Protein AF-A0A8T0SDR9-F1 (afdb_monomer_lite)

InterPro domains:
  IPR036259 MFS transporter superfamily [SSF103473] (76-242)

Organism: Panicum virgatum (NCBI:txid38727)

Foldseek 3Di:
DDDDDDDDDDDPPDPDPPQPPQLLVLLVVVVCCVVVVVVVVVVVVVVVVVVVVVVVVVVVVPPDDDDDDDDDDDDDDDDPPDDDDDDDDDPPVPPPPPPDPLVLLLVLLVLLLVLLVVLVCVVVCSNCCVVPVVDPPPQLPDDRPLRDDPVLSVLLSVLSVLLNVLSVLLNVLSVCLVVPDPVPVVSSLVSSVSSLVSLVSSLVSLVVSLVSVCVRPVDDSCVVVNVVSVVVSVVSVVVSVVSVVSSVVRD

pLDDT: mean 73.15, std 18.68, range [26.94, 95.75]

Secondary structure (DSSP, 8-state):
-------------S-SSSSSHHHHHHHHHHHSTHHHHHHHHHHHHHHHHHHHHHHHHHHHH----------PPPPPP-------------------------HHHHHHHHHHHHHHHHHHHHHHHHHHHHHHH-PPPPTTT--TT----HHHHHHHHHHHHHHHHHHHHHHHHHHHHHHS-GGGHHHHHHHHHHHHHHHHHHHHHHHHHHHHHHHH--SGGGHHHHHHHHHHHHHHHHHHHHHHHHHHTT-

Radius of gyration: 31.07 Å; chains: 1; bounding box: 57×62×121 Å

Sequence (251 aa):
MLVTISLPSRPRAARHEAEEQPFLCALQLLSAIPHAAEEKEHYNTKRQELASEEQRTTVEKGRPRSRPVAVRIPWPTRWTRDKKLAASPAVAVEKKKNARPFPAVLIVSLWALLNAAIILVCFASATVLVDHYHVNPPWWLVCEGTELTAARAAALSAIFHGALWCSAAAAAAAAPALLLPDSRRRSRWALACAALAATAATHLMWATATTLFLTAAADSCLWWMWIVGIVTLFFAAAGDVVYFLALSSAD

Structure (mmCIF, N/CA/C/O backbone):
data_AF-A0A8T0SDR9-F1
#
_entry.id   AF-A0A8T0SDR9-F1
#
loop_
_atom_site.group_PDB
_atom_site.id
_atom_site.type_symbol
_atom_site.label_atom_id
_atom_site.label_alt_id
_atom_site.label_comp_id
_atom_site.label_asym_id
_atom_site.label_entity_id
_atom_site.label_seq_id
_atom_site.pdbx_PDB_ins_code
_atom_site.Cartn_x
_atom_site.Cartn_y
_atom_site.Cartn_z
_atom_site.occupancy
_atom_site.B_iso_or_equiv
_atom_site.auth_seq_id
_atom_site.auth_comp_id
_atom_site.auth_asym_id
_atom_site.auth_atom_id
_atom_site.pdbx_PDB_model_num
ATOM 1 N N . MET A 1 1 ? 20.330 -15.369 -67.543 1.00 37.94 1 MET A N 1
ATOM 2 C CA . MET A 1 1 ? 20.975 -14.190 -66.926 1.00 37.94 1 MET A CA 1
ATOM 3 C C . MET A 1 1 ? 20.492 -14.096 -65.488 1.00 37.94 1 MET A C 1
ATOM 5 O O . MET A 1 1 ? 19.365 -13.680 -65.269 1.00 37.94 1 MET A O 1
ATOM 9 N N . LEU A 1 2 ? 21.289 -14.586 -64.535 1.00 26.94 2 LEU A N 1
ATOM 10 C CA . LEU A 1 2 ? 21.023 -14.459 -63.101 1.00 26.94 2 LEU A CA 1
ATOM 11 C C . LEU A 1 2 ? 21.809 -13.255 -62.578 1.00 26.94 2 LEU A C 1
ATOM 13 O O . LEU A 1 2 ? 23.025 -13.200 -62.747 1.00 26.94 2 LEU A O 1
ATOM 17 N N . VAL A 1 3 ? 21.112 -12.300 -61.966 1.00 27.64 3 VAL A N 1
ATOM 18 C CA . VAL A 1 3 ? 21.717 -11.162 -61.270 1.00 27.64 3 VAL A CA 1
ATOM 19 C C . VAL A 1 3 ? 21.913 -11.570 -59.812 1.00 27.64 3 VAL A C 1
ATOM 21 O O . VAL A 1 3 ? 20.963 -11.615 -59.036 1.00 27.64 3 VAL A O 1
ATOM 24 N N . THR A 1 4 ? 23.144 -11.908 -59.443 1.00 31.45 4 THR A N 1
ATOM 25 C CA . THR A 1 4 ? 23.564 -12.072 -58.046 1.00 31.45 4 THR A CA 1
ATOM 26 C C . THR A 1 4 ? 23.874 -10.701 -57.452 1.00 31.45 4 THR A C 1
ATOM 28 O O . THR A 1 4 ? 24.857 -10.068 -57.834 1.00 31.45 4 THR A O 1
ATOM 31 N N . ILE A 1 5 ? 23.039 -10.240 -56.519 1.00 34.50 5 ILE A N 1
ATOM 32 C CA . ILE A 1 5 ? 23.295 -9.037 -55.719 1.00 34.50 5 ILE A CA 1
ATOM 33 C C . ILE A 1 5 ? 24.098 -9.463 -54.489 1.00 34.50 5 ILE A C 1
ATOM 35 O O . ILE A 1 5 ? 23.586 -10.146 -53.605 1.00 34.50 5 ILE A O 1
ATOM 39 N N . SER A 1 6 ? 25.369 -9.071 -54.458 1.00 36.59 6 SER A N 1
ATOM 40 C CA . SER A 1 6 ? 26.252 -9.246 -53.306 1.00 36.59 6 SER A CA 1
ATOM 41 C C . SER A 1 6 ? 26.020 -8.087 -52.331 1.00 36.59 6 SER A C 1
ATOM 43 O O . SER A 1 6 ? 26.299 -6.935 -52.664 1.00 36.59 6 SER A O 1
ATOM 45 N N . LEU A 1 7 ? 25.458 -8.367 -51.153 1.00 38.78 7 LEU A N 1
ATOM 46 C CA . LEU A 1 7 ? 25.302 -7.385 -50.075 1.00 38.78 7 LEU A CA 1
ATOM 47 C C . LEU A 1 7 ? 26.544 -7.404 -49.168 1.00 38.78 7 LEU A C 1
ATOM 49 O O . LEU A 1 7 ? 27.026 -8.485 -48.826 1.00 38.78 7 LEU A O 1
ATOM 53 N N . PRO A 1 8 ? 27.058 -6.235 -48.743 1.00 40.47 8 PRO A N 1
ATOM 54 C CA . PRO A 1 8 ? 28.232 -6.168 -47.890 1.00 40.47 8 PRO A CA 1
ATOM 55 C C . PRO A 1 8 ? 27.902 -6.664 -46.478 1.00 40.47 8 PRO A C 1
ATOM 57 O O . PRO A 1 8 ? 26.965 -6.200 -45.824 1.00 40.47 8 PRO A O 1
ATOM 60 N N . SER A 1 9 ? 28.719 -7.595 -45.997 1.00 47.56 9 SER A N 1
ATOM 61 C CA . SER A 1 9 ? 28.751 -8.070 -44.618 1.00 47.56 9 SER A CA 1
ATOM 62 C C . SER A 1 9 ? 29.081 -6.918 -43.662 1.00 47.56 9 SER A C 1
ATOM 64 O O . SER A 1 9 ? 30.226 -6.472 -43.581 1.00 47.56 9 SER A O 1
ATOM 66 N N . ARG A 1 10 ? 28.071 -6.430 -42.932 1.00 40.16 10 ARG A N 1
ATOM 67 C CA . ARG A 1 10 ? 28.254 -5.509 -41.800 1.00 40.16 10 ARG A CA 1
ATOM 68 C C . ARG A 1 10 ? 28.935 -6.243 -40.633 1.00 40.16 10 ARG A C 1
ATOM 70 O O . ARG A 1 10 ? 28.489 -7.340 -4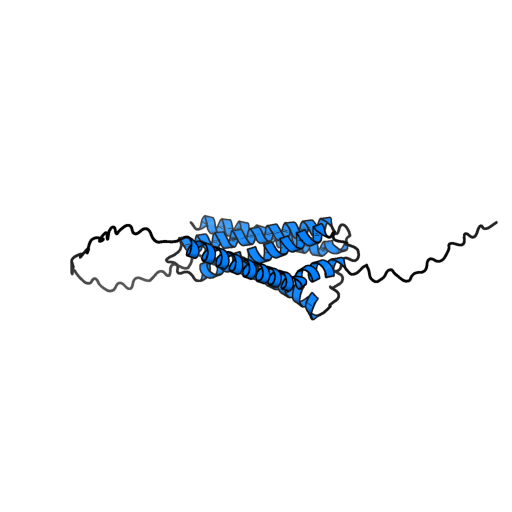0.291 1.00 40.16 10 ARG A O 1
ATOM 77 N N . PRO A 1 11 ? 29.954 -5.652 -39.984 1.00 43.62 11 PRO A N 1
ATOM 78 C CA . PRO A 1 11 ? 30.608 -6.262 -38.834 1.00 43.62 11 PRO A CA 1
ATOM 79 C C . PRO A 1 11 ? 29.643 -6.305 -37.642 1.00 43.62 11 PRO A C 1
ATOM 81 O O . PRO A 1 11 ? 29.161 -5.283 -37.154 1.00 43.62 11 PRO A O 1
ATOM 84 N N . ARG A 1 12 ? 29.339 -7.527 -37.203 1.00 51.38 12 ARG A N 1
ATOM 85 C CA . ARG A 1 12 ? 28.469 -7.871 -36.074 1.00 51.38 12 ARG A CA 1
ATOM 86 C C . ARG A 1 12 ? 29.332 -7.980 -34.810 1.00 51.38 12 ARG A C 1
ATOM 88 O O . ARG A 1 12 ? 29.598 -9.079 -34.347 1.00 51.38 12 ARG A O 1
ATOM 95 N N . ALA A 1 13 ? 29.836 -6.854 -34.308 1.00 49.94 13 ALA A N 1
ATOM 96 C CA . ALA A 1 13 ? 30.643 -6.818 -33.084 1.00 49.94 13 ALA A CA 1
ATOM 97 C C . ALA A 1 13 ? 30.616 -5.423 -32.432 1.0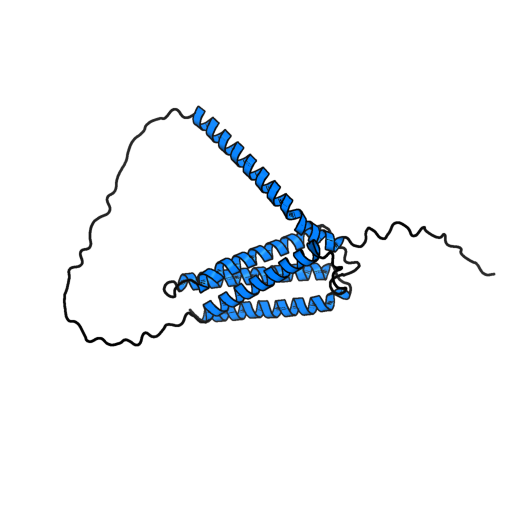0 49.94 13 ALA A C 1
ATOM 99 O O . ALA A 1 13 ? 31.606 -4.711 -32.497 1.00 49.94 13 ALA A O 1
ATOM 100 N N . ALA A 1 14 ? 29.459 -5.005 -31.899 1.00 47.22 14 ALA A N 1
ATOM 101 C CA . ALA A 1 14 ? 29.320 -3.910 -30.911 1.00 47.22 14 ALA A CA 1
ATOM 102 C C . ALA A 1 14 ? 27.838 -3.672 -30.536 1.00 47.22 14 ALA A C 1
ATOM 104 O O . ALA A 1 14 ? 27.372 -2.536 -30.494 1.00 47.22 14 ALA A O 1
ATOM 105 N N . ARG A 1 15 ? 27.035 -4.733 -30.368 1.00 43.19 15 ARG A N 1
ATOM 106 C CA . ARG A 1 15 ? 25.581 -4.588 -30.159 1.00 43.19 15 ARG A CA 1
ATOM 107 C C . ARG A 1 15 ? 24.996 -5.528 -29.105 1.00 43.19 15 ARG A C 1
ATOM 109 O O . ARG A 1 15 ? 23.829 -5.858 -29.196 1.00 43.19 15 ARG A O 1
ATOM 116 N N . HIS A 1 16 ? 25.814 -5.963 -28.147 1.00 43.19 16 HIS A N 1
ATOM 117 C CA . HIS A 1 16 ? 25.376 -6.842 -27.056 1.00 43.19 16 HIS A CA 1
ATOM 118 C C . HIS A 1 16 ? 25.532 -6.235 -25.653 1.00 43.19 16 HIS A C 1
ATOM 120 O O . HIS A 1 16 ? 25.197 -6.898 -24.686 1.00 43.19 16 HIS A O 1
ATOM 126 N N . GLU A 1 17 ? 25.970 -4.977 -25.517 1.00 46.97 17 GLU A N 1
ATOM 127 C CA . GLU A 1 17 ? 26.125 -4.338 -24.192 1.00 46.97 17 GLU A CA 1
ATOM 128 C C . GLU A 1 17 ? 25.093 -3.235 -23.895 1.00 46.97 17 GLU A C 1
ATOM 130 O O . GLU A 1 17 ? 25.118 -2.642 -22.823 1.00 46.97 17 GLU A O 1
ATOM 135 N N . ALA A 1 18 ? 24.162 -2.960 -24.815 1.00 45.59 18 ALA A N 1
ATOM 136 C CA . ALA A 1 18 ? 23.158 -1.901 -24.642 1.00 45.59 18 ALA A CA 1
ATOM 137 C C . ALA A 1 18 ? 21.734 -2.420 -24.358 1.00 45.59 18 ALA A C 1
ATOM 139 O O . ALA A 1 18 ? 20.833 -1.615 -24.159 1.00 45.59 18 ALA A O 1
ATOM 140 N N . GLU A 1 19 ? 21.515 -3.738 -24.341 1.00 43.59 19 GLU A N 1
ATOM 141 C CA . GLU A 1 19 ? 20.162 -4.321 -24.409 1.00 43.59 19 GLU A CA 1
ATOM 142 C C . GLU A 1 19 ? 19.629 -4.845 -23.058 1.00 43.59 19 GLU A C 1
ATOM 144 O O . GLU A 1 19 ? 18.442 -5.128 -22.935 1.00 43.59 19 GLU A O 1
ATOM 149 N N . GLU A 1 20 ? 20.457 -4.889 -22.004 1.00 43.88 20 GLU A N 1
ATOM 150 C CA . GLU A 1 20 ? 20.047 -5.375 -20.669 1.00 43.88 20 GLU A CA 1
ATOM 151 C C . GLU A 1 20 ? 19.680 -4.266 -19.656 1.00 43.88 20 GLU A C 1
ATOM 153 O O . GLU A 1 20 ? 19.392 -4.541 -18.489 1.00 43.88 20 GLU A O 1
ATOM 158 N N . GLN A 1 21 ? 19.670 -2.987 -20.049 1.00 47.91 21 GLN A N 1
ATOM 159 C CA . GLN A 1 21 ? 19.651 -1.891 -19.068 1.00 47.91 21 GLN A CA 1
ATOM 160 C C . GLN A 1 21 ? 18.306 -1.375 -18.515 1.00 47.91 21 GLN A C 1
ATOM 162 O O . GLN A 1 21 ? 18.357 -0.769 -17.447 1.00 47.91 21 GLN A O 1
ATOM 167 N N . PRO A 1 22 ? 17.100 -1.557 -19.086 1.00 46.62 22 PRO A N 1
ATOM 168 C CA . PRO A 1 22 ? 15.948 -0.789 -18.593 1.00 46.62 22 PRO A CA 1
ATOM 169 C C . PRO A 1 22 ? 15.441 -1.250 -17.212 1.00 46.62 22 PRO A C 1
ATOM 171 O O . PRO A 1 22 ? 15.073 -0.417 -16.381 1.00 46.62 22 PRO A O 1
ATOM 174 N N . PHE A 1 23 ? 15.479 -2.556 -16.922 1.00 44.78 23 PHE A N 1
ATOM 175 C CA . PHE A 1 23 ? 15.068 -3.099 -15.617 1.00 44.78 23 PHE A CA 1
ATOM 176 C C . PHE A 1 23 ? 16.143 -2.913 -14.543 1.00 44.78 23 PHE A C 1
ATOM 178 O O . PHE A 1 23 ? 15.835 -2.498 -13.423 1.00 44.78 23 PHE A O 1
ATOM 185 N N . LEU A 1 24 ? 17.412 -3.133 -14.903 1.00 47.03 24 LEU A N 1
ATOM 186 C CA . LEU A 1 24 ? 18.542 -2.845 -14.025 1.00 47.03 24 LEU A CA 1
ATOM 187 C C . LEU A 1 24 ? 18.653 -1.350 -13.719 1.00 47.03 24 LEU A C 1
ATOM 189 O O . LEU A 1 24 ? 19.033 -1.022 -12.611 1.00 47.03 24 LEU A O 1
ATOM 193 N N . CYS A 1 25 ? 18.239 -0.439 -14.606 1.00 45.50 25 CYS A N 1
ATOM 194 C CA . CYS A 1 25 ? 18.260 1.003 -14.342 1.00 45.50 25 CYS A CA 1
ATOM 195 C C . CYS A 1 25 ? 17.178 1.439 -13.335 1.00 45.50 25 CYS A C 1
ATOM 197 O O . CYS A 1 25 ? 17.459 2.242 -12.449 1.00 45.50 25 CYS A O 1
ATOM 199 N N . ALA A 1 26 ? 15.962 0.877 -13.396 1.00 48.00 26 ALA A N 1
ATOM 200 C CA . ALA A 1 26 ? 14.911 1.156 -12.408 1.00 48.00 26 ALA A CA 1
ATOM 201 C C . ALA A 1 26 ? 15.263 0.622 -11.006 1.00 48.00 26 ALA A C 1
ATOM 203 O O . ALA A 1 26 ? 14.941 1.253 -9.999 1.00 48.00 26 ALA A O 1
ATOM 204 N N . LEU A 1 27 ? 15.961 -0.514 -10.945 1.00 50.03 27 LEU A N 1
ATOM 205 C CA . LEU A 1 27 ? 16.426 -1.132 -9.705 1.00 50.03 27 LEU A CA 1
ATOM 206 C C . LEU A 1 27 ? 17.760 -0.542 -9.202 1.00 50.03 27 LEU A C 1
ATOM 208 O O . LEU A 1 27 ? 17.918 -0.361 -8.001 1.00 50.03 27 LEU A O 1
ATOM 212 N N . GLN A 1 28 ? 18.666 -0.110 -10.086 1.00 53.09 28 GLN A N 1
ATOM 213 C CA . GLN A 1 28 ? 19.850 0.693 -9.740 1.00 53.09 28 GLN A CA 1
ATOM 214 C C . GLN A 1 28 ? 19.470 2.096 -9.258 1.00 53.09 28 GLN A C 1
ATOM 216 O O . GLN A 1 28 ? 20.118 2.631 -8.367 1.00 53.09 28 GLN A O 1
ATOM 221 N N . LEU A 1 29 ? 18.389 2.690 -9.774 1.00 52.44 29 LEU A N 1
ATOM 222 C CA . LEU A 1 29 ? 17.805 3.913 -9.210 1.00 52.44 29 LEU A CA 1
ATOM 223 C C . LEU A 1 29 ? 17.278 3.698 -7.783 1.00 52.44 29 LEU A C 1
ATOM 225 O O . LEU A 1 29 ? 17.261 4.647 -7.003 1.00 52.44 29 LEU A O 1
ATOM 229 N N . LEU A 1 30 ? 16.868 2.472 -7.435 1.00 45.03 30 LEU A N 1
ATOM 230 C CA . LEU A 1 30 ? 16.464 2.090 -6.079 1.00 45.03 30 LEU A CA 1
ATOM 231 C C . LEU A 1 30 ? 17.669 1.778 -5.169 1.00 45.03 30 LEU A C 1
ATOM 233 O O . LEU A 1 30 ? 17.602 2.057 -3.975 1.00 45.03 30 LEU A O 1
ATOM 237 N N . SER A 1 31 ? 18.788 1.279 -5.703 1.00 49.31 31 SER A N 1
ATOM 238 C CA . SER A 1 31 ? 20.020 1.043 -4.929 1.00 49.31 31 SER A CA 1
ATOM 239 C C . SER A 1 31 ? 20.977 2.246 -4.872 1.00 49.31 31 SER A C 1
ATOM 241 O O . SER A 1 31 ? 21.823 2.303 -3.985 1.00 49.31 31 SER A O 1
ATOM 243 N N . ALA A 1 32 ? 20.802 3.269 -5.718 1.00 47.16 32 ALA A N 1
ATOM 244 C CA . ALA A 1 32 ? 21.500 4.564 -5.644 1.00 47.16 32 ALA A CA 1
ATOM 245 C C . ALA A 1 32 ? 20.950 5.504 -4.544 1.00 47.16 32 ALA A C 1
ATOM 247 O O . ALA A 1 32 ? 21.468 6.597 -4.315 1.00 47.16 32 ALA A O 1
ATOM 248 N N . ILE A 1 33 ? 19.919 5.070 -3.817 1.00 47.41 33 ILE A N 1
ATOM 249 C CA . ILE A 1 33 ? 19.247 5.809 -2.738 1.00 47.41 33 ILE A CA 1
ATOM 250 C C . ILE A 1 33 ? 20.114 6.121 -1.496 1.00 47.41 33 ILE A C 1
ATOM 252 O O . ILE A 1 33 ? 19.835 7.151 -0.871 1.00 47.41 33 ILE A O 1
ATOM 256 N N . PRO A 1 34 ? 21.178 5.375 -1.117 1.00 48.47 34 PRO A N 1
ATOM 257 C CA . PRO A 1 34 ? 22.030 5.790 -0.002 1.00 48.47 34 PRO A CA 1
ATOM 258 C C . PRO A 1 34 ? 22.673 7.166 -0.244 1.00 48.47 34 PRO A C 1
ATOM 260 O O . PRO A 1 34 ? 22.854 7.924 0.705 1.00 48.47 34 PRO A O 1
ATOM 263 N N . HIS A 1 35 ? 22.903 7.557 -1.504 1.00 45.50 35 HIS A N 1
ATOM 264 C CA . HIS A 1 35 ? 23.4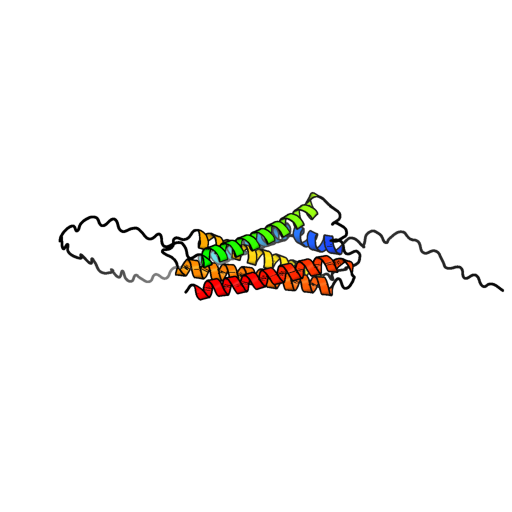35 8.884 -1.830 1.00 45.50 35 HIS A CA 1
ATOM 265 C C . HIS A 1 35 ? 22.430 10.027 -1.612 1.00 45.50 35 HIS A C 1
ATOM 267 O O . HIS A 1 35 ? 22.828 11.135 -1.264 1.00 45.50 35 HIS A O 1
ATOM 273 N N . ALA A 1 36 ? 21.120 9.776 -1.717 1.00 47.12 36 ALA A N 1
ATOM 274 C CA . ALA A 1 36 ? 20.104 10.783 -1.386 1.00 47.12 36 ALA A CA 1
ATOM 275 C C . ALA A 1 36 ? 19.960 10.994 0.137 1.00 47.12 36 ALA A C 1
ATOM 277 O O . ALA A 1 36 ? 19.478 12.039 0.587 1.00 47.12 36 ALA A O 1
ATOM 278 N N . ALA A 1 37 ? 20.373 10.012 0.949 1.00 55.06 37 ALA A N 1
ATOM 279 C CA . ALA A 1 37 ? 20.475 10.165 2.398 1.00 55.06 37 ALA A CA 1
ATOM 280 C C . ALA A 1 37 ? 21.690 11.028 2.788 1.00 55.06 37 ALA A C 1
ATOM 282 O O . ALA A 1 37 ? 21.545 11.911 3.633 1.00 55.06 37 ALA A O 1
ATOM 283 N N . GLU A 1 38 ? 22.829 10.861 2.108 1.00 63.16 38 GLU A N 1
ATOM 284 C CA . GLU A 1 38 ? 24.003 11.736 2.266 1.00 63.16 38 GLU A CA 1
ATOM 285 C C . GLU A 1 38 ? 23.712 13.181 1.829 1.00 63.16 38 GLU A C 1
ATOM 287 O O . GLU A 1 38 ? 24.118 14.132 2.498 1.00 63.16 38 GLU A O 1
ATOM 292 N N . GLU A 1 39 ? 22.930 13.380 0.764 1.00 69.00 39 GLU A N 1
ATOM 293 C CA . GLU A 1 39 ? 22.536 14.721 0.313 1.00 69.00 39 GLU A CA 1
ATOM 294 C C . GLU A 1 39 ? 21.612 15.425 1.329 1.00 69.00 39 GLU A C 1
ATOM 296 O O . GLU A 1 39 ? 21.731 16.631 1.573 1.00 69.00 39 GLU A O 1
ATOM 301 N N . LYS A 1 40 ? 20.742 14.666 2.015 1.00 70.88 40 LYS A N 1
ATOM 302 C CA . LYS A 1 40 ? 19.944 15.176 3.145 1.00 70.88 40 LYS A CA 1
ATOM 303 C C . LYS A 1 40 ? 20.800 15.518 4.360 1.00 70.88 40 LYS A C 1
ATOM 305 O O . LYS A 1 40 ? 20.486 16.488 5.052 1.00 70.88 40 LYS A O 1
ATOM 310 N N . GLU A 1 41 ? 21.849 14.750 4.635 1.00 82.06 41 GLU A N 1
ATOM 311 C CA . GLU A 1 41 ? 22.780 15.038 5.726 1.00 82.06 41 GLU A CA 1
ATOM 312 C C . GLU A 1 41 ? 23.575 16.316 5.437 1.00 82.06 41 GLU A C 1
ATOM 314 O O . GLU A 1 41 ? 23.602 17.222 6.270 1.00 82.06 41 GLU A O 1
ATOM 319 N N . HIS A 1 42 ? 24.081 16.476 4.211 1.00 84.00 42 HIS A N 1
ATOM 320 C CA . HIS A 1 42 ? 24.745 17.703 3.770 1.00 84.00 42 HIS A CA 1
ATOM 321 C C . HIS A 1 42 ? 23.822 18.933 3.859 1.00 84.00 42 HIS A C 1
ATOM 323 O O . HIS A 1 42 ? 24.223 19.988 4.360 1.00 84.00 42 HIS A O 1
ATOM 329 N N . TYR A 1 43 ? 22.556 18.800 3.447 1.00 78.44 43 TYR A N 1
ATOM 330 C CA . TYR A 1 43 ? 21.566 19.875 3.553 1.00 78.44 43 TYR A CA 1
ATOM 331 C C . TYR A 1 43 ? 21.236 20.242 5.010 1.00 78.44 43 TYR A C 1
ATOM 333 O O . TYR A 1 43 ? 21.140 21.425 5.349 1.00 78.44 43 TYR A O 1
ATOM 341 N N . ASN A 1 44 ? 21.085 19.250 5.893 1.00 84.75 44 ASN A N 1
ATOM 342 C CA . ASN A 1 44 ? 20.808 19.484 7.312 1.00 84.75 44 ASN A CA 1
ATOM 343 C C . ASN A 1 44 ? 21.978 20.169 8.026 1.00 84.75 44 ASN A C 1
ATOM 345 O O . ASN A 1 44 ? 21.738 21.092 8.808 1.00 84.75 44 ASN A O 1
ATOM 349 N N . THR A 1 45 ? 23.220 19.792 7.717 1.00 93.56 45 THR A N 1
ATOM 350 C CA . THR A 1 45 ? 24.420 20.455 8.249 1.00 93.56 45 THR A CA 1
ATOM 351 C C . THR A 1 45 ? 24.469 21.919 7.821 1.00 93.56 45 THR A C 1
ATOM 353 O O . THR A 1 45 ? 24.582 22.808 8.664 1.00 93.56 45 THR A O 1
ATOM 356 N N . LYS A 1 46 ? 24.238 22.202 6.533 1.00 92.75 46 LYS A N 1
ATOM 357 C CA . LYS A 1 46 ? 24.211 23.577 6.011 1.00 92.75 46 LYS A CA 1
ATOM 358 C C . LYS A 1 46 ? 23.107 24.428 6.649 1.00 92.75 46 LYS A C 1
ATOM 360 O O . LYS A 1 46 ? 23.282 25.618 6.900 1.00 92.75 46 LYS A O 1
ATOM 365 N N . ARG A 1 47 ? 21.960 23.817 6.962 1.00 90.69 47 ARG A N 1
ATOM 366 C CA . ARG A 1 47 ? 20.861 24.482 7.675 1.00 90.69 47 ARG A CA 1
ATOM 367 C C . ARG A 1 47 ? 21.218 24.806 9.129 1.00 90.69 47 ARG A C 1
ATOM 369 O O . ARG A 1 47 ? 20.810 25.856 9.622 1.00 90.69 47 ARG A O 1
ATOM 376 N N . GLN A 1 48 ? 21.955 23.931 9.814 1.00 92.50 48 GLN A N 1
ATOM 377 C CA . GLN A 1 48 ? 22.438 24.192 11.173 1.00 92.50 48 GLN A CA 1
ATOM 378 C C . GLN A 1 48 ? 23.474 25.321 11.204 1.00 92.50 48 GLN A C 1
ATOM 380 O O . GLN A 1 48 ? 23.401 26.174 12.088 1.00 92.50 48 GLN A O 1
ATOM 385 N N . GLU A 1 49 ? 24.376 25.382 10.220 1.00 93.94 49 GLU A N 1
ATOM 386 C CA . GLU A 1 49 ? 25.346 26.477 10.090 1.00 93.94 49 GLU A CA 1
ATOM 387 C C . GLU A 1 49 ? 24.645 27.830 9.924 1.00 93.94 49 GLU A C 1
ATOM 389 O O . GLU A 1 49 ? 24.900 28.745 10.709 1.00 93.94 49 GLU A O 1
ATOM 394 N N . LEU A 1 50 ? 23.676 27.927 9.006 1.00 92.69 50 LEU A N 1
ATOM 395 C CA . LEU A 1 50 ? 22.897 29.153 8.791 1.00 92.69 50 LEU A CA 1
ATOM 396 C C . LEU A 1 50 ? 22.122 29.591 10.044 1.00 92.69 50 LEU A C 1
ATOM 398 O O . LEU A 1 50 ? 22.105 30.774 10.377 1.00 92.69 50 LEU A O 1
ATOM 402 N N . ALA A 1 51 ? 21.525 28.648 10.782 1.00 88.69 51 ALA A N 1
ATOM 403 C CA . ALA A 1 51 ? 20.830 28.956 12.033 1.00 88.69 51 ALA A CA 1
ATOM 404 C C . ALA A 1 51 ? 21.792 29.440 13.135 1.00 88.69 51 ALA A C 1
ATOM 406 O O . ALA A 1 51 ? 21.447 30.319 13.928 1.00 88.69 51 ALA A O 1
ATOM 407 N N . SER A 1 52 ? 23.009 28.890 13.181 1.00 88.81 52 SER A N 1
ATOM 408 C CA . SER A 1 52 ? 24.048 29.325 14.120 1.00 88.81 52 SER A CA 1
ATOM 409 C C . SER A 1 52 ? 24.571 30.730 13.794 1.00 88.81 52 SER A C 1
ATOM 411 O O . SER A 1 52 ? 24.857 31.519 14.697 1.00 88.81 52 SER A O 1
ATOM 413 N N . GLU A 1 53 ? 24.636 31.077 12.509 1.00 88.69 53 GLU A N 1
ATOM 414 C CA . GLU A 1 53 ? 25.052 32.394 12.032 1.00 88.69 53 GLU A CA 1
ATOM 415 C C . GLU A 1 53 ? 23.968 33.451 12.293 1.00 88.69 53 GLU A C 1
ATOM 417 O O . GLU A 1 53 ? 24.257 34.535 12.805 1.00 88.69 53 GLU A O 1
ATOM 422 N N . GLU A 1 54 ? 22.695 33.103 12.095 1.00 84.12 54 GLU A N 1
ATOM 423 C CA . GLU A 1 54 ? 21.558 33.949 12.469 1.00 84.12 54 GLU A CA 1
ATOM 424 C C . GLU A 1 54 ? 21.515 34.213 13.989 1.00 84.12 54 GLU A C 1
ATOM 426 O O . GLU A 1 54 ? 21.307 35.350 14.427 1.00 84.12 54 GLU A O 1
ATOM 431 N N . GLN A 1 55 ? 21.817 33.209 14.820 1.00 77.81 55 GLN A N 1
ATOM 432 C CA . GLN A 1 55 ? 21.964 33.396 16.269 1.00 77.81 55 GLN A CA 1
ATOM 433 C C . GLN A 1 55 ? 23.140 34.311 16.641 1.00 77.81 55 GLN A C 1
ATOM 435 O O . GLN A 1 55 ? 23.012 35.138 17.544 1.00 77.81 55 GLN A O 1
ATOM 440 N N . ARG A 1 56 ? 24.274 34.234 15.935 1.00 77.00 56 ARG A N 1
ATOM 441 C CA . ARG A 1 56 ? 25.403 35.154 16.167 1.00 77.00 56 ARG A CA 1
ATOM 442 C C . ARG A 1 56 ? 25.043 36.600 15.831 1.00 77.00 56 ARG A C 1
ATOM 444 O O . ARG A 1 56 ? 25.313 37.490 16.634 1.00 77.00 56 ARG A O 1
ATOM 451 N N . THR A 1 57 ? 24.366 36.835 14.707 1.00 72.19 57 THR A N 1
ATOM 452 C CA . THR A 1 57 ? 23.957 38.196 14.306 1.00 72.19 57 THR A CA 1
ATOM 453 C C . THR A 1 57 ? 22.880 38.802 15.216 1.00 72.19 57 THR A C 1
ATOM 455 O O . THR A 1 57 ? 22.828 40.022 15.394 1.00 72.19 57 THR A O 1
ATOM 458 N N . THR A 1 58 ? 22.031 37.976 15.836 1.00 64.00 58 THR A N 1
ATOM 459 C CA . THR A 1 58 ? 20.997 38.435 16.780 1.00 64.00 58 THR A CA 1
ATOM 460 C C . THR A 1 58 ? 21.552 38.723 18.175 1.00 64.00 58 THR A C 1
ATOM 462 O O . THR A 1 58 ? 21.093 39.671 18.819 1.00 64.00 58 THR A O 1
ATOM 465 N N . VAL A 1 59 ? 22.585 37.999 18.620 1.00 61.84 59 VAL A N 1
ATOM 466 C CA . VAL A 1 59 ? 23.305 38.290 19.874 1.00 61.84 59 VAL A CA 1
ATOM 467 C C . VAL A 1 59 ? 24.054 39.626 19.796 1.00 61.84 59 VAL A C 1
ATOM 469 O O . VAL A 1 59 ? 24.081 40.365 20.778 1.00 61.84 59 VAL A O 1
ATOM 472 N N . GLU A 1 60 ? 24.575 40.003 18.627 1.00 59.88 60 GLU A N 1
ATOM 473 C CA . GLU A 1 60 ? 25.285 41.278 18.447 1.00 59.88 60 GLU A CA 1
ATOM 474 C C . GLU A 1 60 ? 24.351 42.509 18.475 1.00 59.88 60 GLU A C 1
ATOM 476 O O . GLU A 1 60 ? 24.768 43.608 18.842 1.00 59.88 60 GLU A O 1
ATOM 481 N N . LYS A 1 61 ? 23.054 42.344 18.169 1.00 57.50 61 LYS A N 1
ATOM 482 C CA . LYS A 1 61 ? 22.070 43.450 18.129 1.00 57.50 61 LYS A CA 1
ATOM 483 C C . LYS A 1 61 ? 21.202 43.605 19.386 1.00 57.50 61 LYS A C 1
ATOM 485 O O . LYS A 1 61 ? 20.430 44.560 19.481 1.00 57.50 61 LYS A O 1
ATOM 490 N N . GLY A 1 62 ? 21.305 42.711 20.367 1.00 48.91 62 GLY A N 1
ATOM 491 C CA . GLY A 1 62 ? 20.343 42.612 21.469 1.00 48.91 62 GLY A CA 1
ATOM 492 C C . GLY A 1 62 ? 20.774 43.246 22.794 1.00 48.91 62 GLY A C 1
ATOM 493 O O . GLY A 1 62 ? 20.959 42.529 23.773 1.00 48.91 62 GLY A O 1
ATOM 494 N N . ARG A 1 63 ? 20.867 44.581 22.893 1.00 56.50 63 ARG A N 1
ATOM 495 C CA . ARG A 1 63 ? 20.912 45.255 24.211 1.00 56.50 63 ARG A CA 1
ATOM 496 C C . ARG A 1 63 ? 19.503 45.212 24.840 1.00 56.50 63 ARG A C 1
ATOM 498 O O . ARG A 1 63 ? 18.567 45.728 24.227 1.00 56.50 63 ARG A O 1
ATOM 505 N N . PRO A 1 64 ? 19.307 44.623 26.035 1.00 49.16 64 PRO A N 1
ATOM 506 C CA . PRO A 1 64 ? 17.972 44.323 26.546 1.00 49.16 64 PRO A CA 1
ATOM 507 C C . PRO A 1 64 ? 17.254 45.581 27.045 1.00 49.16 64 PRO A C 1
ATOM 509 O O . PRO A 1 64 ? 17.716 46.272 27.953 1.00 49.16 64 PRO A O 1
ATOM 512 N N . ARG A 1 65 ? 16.076 45.852 26.472 1.00 49.53 65 ARG A N 1
ATOM 513 C CA . ARG A 1 65 ? 15.099 46.804 27.010 1.00 49.53 65 ARG A CA 1
ATOM 514 C C . ARG A 1 65 ? 14.197 46.037 27.977 1.00 49.53 65 ARG A C 1
ATOM 516 O O . ARG A 1 65 ? 13.311 45.295 27.568 1.00 49.53 65 ARG A O 1
ATOM 523 N N . SER A 1 66 ? 14.470 46.192 29.266 1.00 60.66 66 SER A N 1
ATOM 524 C CA . SER A 1 66 ? 13.676 45.653 30.365 1.00 60.66 66 SER A CA 1
ATOM 525 C C . SER A 1 66 ? 12.268 46.253 30.372 1.00 60.66 66 SER A C 1
ATOM 527 O O . SER A 1 66 ? 12.106 47.471 30.448 1.00 60.66 66 SER A O 1
ATOM 529 N N . ARG A 1 67 ? 11.236 45.402 30.337 1.00 44.22 67 ARG A N 1
ATOM 530 C CA . ARG A 1 67 ? 9.876 45.743 30.782 1.00 44.22 67 ARG A CA 1
ATOM 531 C C . ARG A 1 67 ? 9.160 44.537 31.406 1.00 44.22 67 ARG A C 1
ATOM 533 O O . ARG A 1 67 ? 9.552 43.403 31.143 1.00 44.22 67 ARG A O 1
ATOM 540 N N . PRO A 1 68 ? 8.189 44.793 32.303 1.00 50.25 68 PRO A N 1
ATOM 541 C CA . PRO A 1 68 ? 7.968 43.970 33.482 1.00 50.25 68 PRO A CA 1
ATOM 542 C C . PRO A 1 68 ? 6.782 43.001 33.376 1.00 50.25 68 PRO A C 1
ATOM 544 O O . PRO A 1 68 ? 5.808 43.247 32.675 1.00 50.25 68 PRO A O 1
ATOM 547 N N . VAL A 1 69 ? 6.919 41.922 34.151 1.00 54.06 69 VAL A N 1
ATOM 548 C CA . VAL A 1 69 ? 5.941 41.252 35.031 1.00 54.06 69 VAL A CA 1
ATOM 549 C C . VAL A 1 69 ? 4.450 41.565 34.825 1.00 54.06 69 VAL A C 1
ATOM 551 O O . VAL A 1 69 ? 3.988 42.657 35.140 1.00 54.06 69 VAL A O 1
ATOM 554 N N . ALA A 1 70 ? 3.686 40.522 34.487 1.00 48.06 70 ALA A N 1
ATOM 555 C CA . ALA A 1 70 ? 2.283 40.294 34.857 1.00 48.06 70 ALA A CA 1
ATOM 556 C C . ALA A 1 70 ? 1.915 38.845 34.473 1.00 48.06 70 ALA A C 1
ATOM 558 O O . ALA A 1 70 ? 2.423 38.346 33.479 1.00 48.06 70 ALA A O 1
ATOM 559 N N . VAL A 1 71 ? 1.061 38.062 35.127 1.00 53.00 71 VAL A N 1
ATOM 560 C CA . VAL A 1 71 ? 0.322 38.084 36.395 1.00 53.00 71 VAL A CA 1
ATOM 561 C C . VAL A 1 71 ? -0.036 36.599 36.613 1.00 53.00 71 VAL A C 1
ATOM 563 O O . VAL A 1 71 ? -0.485 35.928 35.684 1.00 53.00 71 VAL A O 1
ATOM 566 N N . ARG A 1 72 ? 0.189 36.055 37.816 1.00 50.72 72 ARG A N 1
ATOM 567 C CA . ARG A 1 72 ? -0.286 34.710 38.194 1.00 50.72 72 ARG A CA 1
ATOM 568 C C . ARG A 1 72 ? -1.804 34.746 38.355 1.00 50.72 72 ARG A C 1
ATOM 570 O O . ARG A 1 72 ? -2.291 35.437 39.243 1.00 50.72 72 ARG A O 1
ATOM 577 N N . ILE A 1 73 ? -2.523 33.956 37.562 1.00 59.62 73 ILE A N 1
ATOM 578 C CA . ILE A 1 73 ? -3.936 33.641 37.804 1.00 59.62 73 ILE A CA 1
ATOM 579 C C . ILE A 1 73 ? -3.994 32.321 38.598 1.00 59.62 73 ILE A C 1
ATOM 581 O O . ILE A 1 73 ? -3.532 31.298 38.086 1.00 59.62 73 ILE A O 1
ATOM 585 N N . PRO A 1 74 ? -4.516 32.311 39.839 1.00 61.53 74 PRO A N 1
ATOM 586 C CA . PRO A 1 74 ? -4.768 31.092 40.594 1.00 61.53 74 PRO A CA 1
ATOM 587 C C . PRO A 1 74 ? -6.111 30.489 40.172 1.00 61.53 74 PRO A C 1
ATOM 589 O O . PRO A 1 74 ? -7.146 31.151 40.227 1.00 61.53 74 PRO A O 1
ATOM 592 N N . TRP A 1 75 ? -6.100 29.220 39.769 1.00 59.16 75 TRP A N 1
ATOM 593 C CA . TRP A 1 75 ? -7.327 28.467 39.517 1.00 59.16 75 TRP A CA 1
ATOM 594 C C . TRP A 1 75 ? -7.963 28.003 40.836 1.00 59.16 75 TRP A C 1
ATOM 596 O O . TRP A 1 75 ? -7.240 27.618 41.760 1.00 59.16 75 TRP A O 1
ATOM 606 N N . PRO A 1 76 ? -9.303 28.037 40.942 1.00 56.97 76 PRO A N 1
ATOM 607 C CA . PRO A 1 76 ? -9.998 27.801 42.190 1.00 56.97 76 PRO A CA 1
ATOM 608 C C . PRO A 1 76 ? -10.037 26.326 42.599 1.00 56.97 76 PRO A C 1
ATOM 610 O O . PRO A 1 76 ? -10.165 25.386 41.817 1.00 56.97 76 PRO A O 1
ATOM 613 N N . THR A 1 77 ? -9.953 26.211 43.911 1.00 55.62 77 THR A N 1
ATOM 614 C CA . THR A 1 77 ? -10.094 25.095 44.832 1.00 55.62 77 THR A CA 1
ATOM 615 C C . THR A 1 77 ? -11.306 24.179 44.637 1.00 55.62 77 THR A C 1
ATOM 617 O O . THR A 1 77 ? -12.440 24.624 44.511 1.00 55.62 77 THR A O 1
ATOM 620 N N . ARG A 1 78 ? -11.026 22.882 44.834 1.00 49.72 78 ARG A N 1
ATOM 621 C CA . ARG A 1 78 ? -11.683 22.000 45.818 1.00 49.72 78 ARG A CA 1
ATOM 622 C C . ARG A 1 78 ? -13.210 21.865 45.705 1.00 49.72 78 ARG A C 1
ATOM 624 O O . ARG A 1 78 ? -13.962 22.496 46.435 1.00 49.72 78 ARG A O 1
ATOM 631 N N . TRP A 1 79 ? -13.639 20.885 44.914 1.00 51.56 79 TRP A N 1
ATOM 632 C CA . TRP A 1 79 ? -14.916 20.202 45.128 1.00 51.56 79 TRP A CA 1
ATOM 633 C C . TRP A 1 79 ? -14.720 19.060 46.132 1.00 51.56 79 TRP A C 1
ATOM 635 O O . TRP A 1 79 ? -14.342 17.949 45.766 1.00 51.56 79 TRP A O 1
ATOM 645 N N . THR A 1 80 ? -14.962 19.325 47.414 1.00 56.78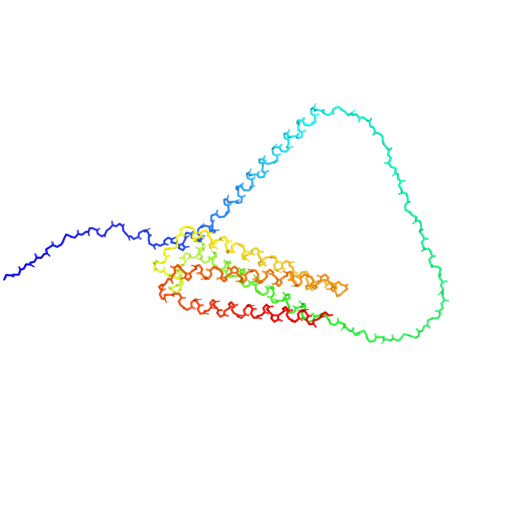 80 THR A N 1
ATOM 646 C CA . THR A 1 80 ? -15.248 18.270 48.394 1.00 56.78 80 THR A CA 1
ATOM 647 C C . THR A 1 80 ? -16.698 17.851 48.209 1.00 56.78 80 THR A C 1
ATOM 649 O O . THR A 1 80 ? -17.610 18.561 48.621 1.00 56.78 80 THR A O 1
ATOM 652 N N . ARG A 1 81 ? -16.923 16.714 47.544 1.00 57.03 81 ARG A N 1
ATOM 653 C CA . ARG A 1 81 ? -18.225 16.048 47.569 1.00 57.03 81 ARG A CA 1
ATOM 654 C C . ARG A 1 81 ? -18.266 15.191 48.827 1.00 57.03 81 ARG A C 1
ATOM 656 O O . ARG A 1 81 ? -17.546 14.198 48.934 1.00 57.03 81 ARG A O 1
ATOM 663 N N . ASP A 1 82 ? -19.066 15.647 49.780 1.00 50.66 82 ASP A N 1
ATOM 664 C CA . ASP A 1 82 ? -19.272 14.999 51.059 1.00 50.66 82 ASP A CA 1
ATOM 665 C C . ASP A 1 82 ? -19.796 13.574 50.916 1.00 50.66 82 ASP A C 1
ATOM 667 O O . ASP A 1 82 ? -20.599 13.222 50.047 1.00 50.66 82 ASP A O 1
ATOM 671 N N . LYS A 1 83 ? -19.282 12.757 51.828 1.00 55.84 83 LYS A N 1
ATOM 672 C CA . LYS A 1 83 ? -19.603 11.358 52.046 1.00 55.84 83 LYS A CA 1
ATOM 673 C C . LYS A 1 83 ? -21.082 11.230 52.402 1.00 55.84 83 LYS A C 1
ATOM 675 O O . LYS A 1 83 ? -21.509 11.721 53.442 1.00 55.84 83 LYS A O 1
ATOM 680 N N . LYS A 1 84 ? -21.828 10.453 51.620 1.00 50.47 84 LYS A N 1
ATOM 681 C CA . LYS A 1 84 ? -23.021 9.772 52.127 1.00 50.47 84 LYS A CA 1
ATOM 682 C C . LYS A 1 84 ? -22.746 8.273 52.125 1.00 50.47 84 LYS A C 1
ATOM 684 O O . LYS A 1 84 ? -22.890 7.596 51.114 1.00 50.47 84 LYS A O 1
ATOM 689 N N . LEU A 1 85 ? -22.267 7.800 53.276 1.00 62.75 85 LEU A N 1
ATOM 690 C CA . LEU A 1 85 ? -22.277 6.394 53.665 1.00 62.75 85 LEU A CA 1
ATOM 691 C C . LEU A 1 85 ? -23.739 5.944 53.719 1.00 62.75 85 LEU A C 1
ATOM 693 O O . LEU A 1 85 ? -24.478 6.359 54.608 1.00 62.75 85 LEU A O 1
ATOM 697 N N . ALA A 1 86 ? -24.154 5.119 52.765 1.00 49.47 86 ALA A N 1
ATOM 698 C CA . ALA A 1 86 ? -25.387 4.360 52.869 1.00 49.47 86 ALA A CA 1
ATOM 699 C C . ALA A 1 86 ? -25.219 3.014 52.160 1.00 49.47 86 ALA A C 1
ATOM 701 O O . ALA A 1 86 ? -24.987 2.965 50.958 1.00 49.47 86 ALA A O 1
ATOM 702 N N . ALA A 1 87 ? -25.337 1.969 52.981 1.00 48.19 87 ALA A N 1
ATOM 703 C CA . ALA A 1 87 ? -25.726 0.598 52.675 1.00 48.19 87 ALA A CA 1
ATOM 704 C C . ALA A 1 87 ? -25.000 -0.121 51.528 1.00 48.19 87 ALA A C 1
ATOM 706 O O . ALA A 1 87 ? -25.284 0.077 50.353 1.00 48.19 87 ALA A O 1
ATOM 707 N N . SER A 1 88 ? -24.142 -1.060 51.935 1.00 57.31 88 SER A N 1
ATOM 708 C CA . SER A 1 88 ? -23.679 -2.193 51.134 1.00 57.31 88 SER A CA 1
ATOM 709 C C . SER A 1 88 ? -24.876 -3.011 50.625 1.00 57.31 88 SER A C 1
ATOM 711 O O . SER A 1 88 ? -25.572 -3.610 51.452 1.00 57.31 88 SER A O 1
ATOM 713 N N . PRO A 1 89 ? -25.142 -3.068 49.307 1.00 51.19 89 PRO A N 1
ATOM 714 C CA . PRO A 1 89 ? -25.996 -4.087 48.735 1.00 51.19 89 PRO A CA 1
ATOM 715 C C . PRO A 1 89 ? -25.139 -5.290 48.333 1.00 51.19 89 PRO A C 1
ATOM 717 O O . PRO A 1 89 ? -23.988 -5.163 47.914 1.00 51.19 89 PRO A O 1
ATOM 720 N N . ALA A 1 90 ? -25.735 -6.465 48.499 1.00 52.00 90 ALA A N 1
ATOM 721 C CA . ALA A 1 90 ? -25.179 -7.766 48.177 1.00 52.00 90 ALA A CA 1
ATOM 722 C C . ALA A 1 90 ? -24.370 -7.768 46.873 1.00 52.00 90 ALA A C 1
ATOM 724 O O . ALA A 1 90 ? -24.780 -7.187 45.868 1.00 52.00 90 ALA A O 1
ATOM 725 N N . VAL A 1 91 ? -23.236 -8.471 46.917 1.00 53.16 91 VAL A N 1
ATOM 726 C CA . VAL A 1 91 ? -22.346 -8.762 45.791 1.00 53.16 91 VAL A CA 1
ATOM 727 C C . VAL A 1 91 ? -23.135 -9.529 44.728 1.00 53.16 91 VAL A C 1
ATOM 729 O O . VAL A 1 91 ? -23.114 -10.755 44.658 1.00 53.16 91 VAL A O 1
ATOM 732 N N . ALA A 1 92 ? -23.872 -8.797 43.900 1.00 52.91 92 ALA A N 1
ATOM 733 C CA . ALA A 1 92 ? -24.309 -9.275 42.612 1.00 52.91 92 ALA A CA 1
ATOM 734 C C . ALA A 1 92 ? -23.030 -9.424 41.794 1.00 52.91 92 ALA A C 1
ATOM 736 O O . ALA A 1 92 ? -22.396 -8.440 41.412 1.00 52.91 92 ALA A O 1
ATOM 737 N N . VAL A 1 93 ? -22.614 -10.671 41.587 1.00 57.16 93 VAL A N 1
ATOM 738 C CA . VAL A 1 93 ? -21.616 -11.030 40.583 1.00 57.16 93 VAL A CA 1
ATOM 739 C C . VAL A 1 93 ? -22.235 -10.664 39.237 1.00 57.16 93 VAL A C 1
ATOM 741 O O . VAL A 1 93 ? -22.871 -11.483 38.575 1.00 57.16 93 VAL A O 1
ATOM 744 N N . GLU A 1 94 ? -22.131 -9.389 38.864 1.00 55.03 94 GLU A N 1
ATOM 745 C CA . GLU A 1 94 ? -22.490 -8.934 37.538 1.00 55.03 94 GLU A CA 1
ATOM 746 C C . GLU A 1 94 ? -21.607 -9.707 36.572 1.00 55.03 94 GLU A C 1
ATOM 748 O O . GLU A 1 94 ? -20.380 -9.575 36.544 1.00 55.03 94 GLU A O 1
ATOM 753 N N . LYS A 1 95 ? -22.258 -10.584 35.810 1.00 54.53 95 LYS A N 1
ATOM 754 C CA . LYS A 1 95 ? -21.677 -11.316 34.696 1.00 54.53 95 LYS A CA 1
ATOM 755 C C . LYS A 1 95 ? -21.146 -10.254 33.739 1.00 54.53 95 LYS A C 1
ATOM 757 O O . LYS A 1 95 ? -21.905 -9.712 32.938 1.00 54.53 95 LYS A O 1
ATOM 762 N N . LYS A 1 96 ? -19.864 -9.906 33.888 1.00 54.41 96 LYS A N 1
ATOM 763 C CA . LYS A 1 96 ? -19.140 -8.931 33.076 1.00 54.41 96 LYS A CA 1
ATOM 764 C C . LYS A 1 96 ? -19.272 -9.408 31.637 1.00 54.41 96 LYS A C 1
ATOM 766 O O . LYS A 1 96 ? -18.571 -10.321 31.207 1.00 54.41 96 LYS A O 1
ATOM 771 N N . LYS A 1 97 ? -20.273 -8.886 30.924 1.00 54.19 97 LYS A N 1
ATOM 772 C CA . LYS A 1 97 ? -20.452 -9.131 29.499 1.00 54.19 97 LYS A CA 1
ATOM 773 C C . LYS A 1 97 ? -19.206 -8.532 28.880 1.00 54.19 97 LYS A C 1
ATOM 775 O O . LYS A 1 97 ? -19.097 -7.314 28.795 1.00 54.19 97 LYS A O 1
ATOM 780 N N . ASN A 1 98 ? -18.235 -9.389 28.577 1.00 53.22 98 ASN A N 1
ATOM 781 C CA . ASN A 1 98 ? -17.036 -9.032 27.845 1.00 53.22 98 ASN A CA 1
ATOM 782 C C . ASN A 1 98 ? -17.525 -8.429 26.531 1.00 53.22 98 ASN A C 1
ATOM 784 O O . ASN A 1 98 ? -17.893 -9.164 25.614 1.00 53.22 98 ASN A O 1
ATOM 788 N N . ALA A 1 99 ? -17.640 -7.101 26.505 1.00 57.56 99 ALA A N 1
ATOM 789 C CA . ALA A 1 99 ? -17.917 -6.333 25.314 1.00 57.56 99 ALA A CA 1
ATOM 790 C C . ALA A 1 99 ? -16.751 -6.652 24.394 1.00 57.56 99 ALA A C 1
ATOM 792 O O . ALA A 1 99 ? -15.634 -6.197 24.616 1.00 57.56 99 ALA A O 1
ATOM 793 N N . ARG A 1 100 ? -16.974 -7.593 23.476 1.00 59.31 100 ARG A N 1
ATOM 794 C CA . ARG A 1 100 ? -15.929 -8.015 22.559 1.00 59.31 100 ARG A CA 1
ATOM 795 C C . ARG A 1 100 ? -15.496 -6.774 21.778 1.00 59.31 100 ARG A C 1
ATOM 797 O O . ARG A 1 100 ? -16.362 -5.959 21.443 1.00 59.31 100 ARG A O 1
ATOM 804 N N . PRO A 1 101 ? -14.194 -6.629 21.488 1.00 59.78 101 PRO A N 1
ATOM 805 C CA . PRO A 1 101 ? -13.732 -5.574 20.603 1.00 59.78 101 PRO A CA 1
ATOM 806 C C . PRO A 1 101 ? -14.567 -5.604 19.324 1.00 59.78 101 PRO A C 1
ATOM 808 O O . PRO A 1 101 ? -14.919 -6.683 18.842 1.00 59.78 101 PRO A O 1
ATOM 811 N N . PHE A 1 102 ? -14.911 -4.420 18.810 1.00 70.19 102 PHE A N 1
ATOM 812 C CA . PHE A 1 102 ? -15.719 -4.276 17.602 1.00 70.19 102 PHE A CA 1
ATOM 813 C C . PHE A 1 102 ? -15.098 -5.129 16.484 1.00 70.19 102 PHE A C 1
ATOM 815 O O . PHE A 1 102 ? -13.994 -4.799 16.039 1.00 70.19 102 PHE A O 1
ATOM 822 N N . PRO A 1 103 ? -15.749 -6.226 16.045 1.00 86.19 103 PRO A N 1
ATOM 823 C CA . PRO A 1 103 ? -15.122 -7.184 15.137 1.00 86.19 103 PRO A CA 1
ATOM 824 C C . PRO A 1 103 ? -14.702 -6.509 13.829 1.00 86.19 103 PRO A C 1
ATOM 826 O O . PRO A 1 103 ? -13.645 -6.825 13.298 1.00 86.19 103 PRO A O 1
ATOM 829 N N . ALA A 1 104 ? -15.459 -5.500 13.383 1.00 89.38 104 ALA A N 1
ATOM 830 C CA . ALA A 1 104 ? -15.135 -4.694 12.212 1.00 89.38 104 ALA A CA 1
ATOM 831 C C . ALA A 1 104 ? -13.765 -3.999 12.313 1.00 89.38 104 ALA A C 1
ATOM 833 O O . ALA A 1 104 ? -12.954 -4.138 11.407 1.00 89.38 104 ALA A O 1
ATOM 834 N N . VAL A 1 105 ? -13.464 -3.312 13.425 1.00 90.62 105 VAL A N 1
ATOM 835 C CA . VAL A 1 105 ? -12.183 -2.595 13.607 1.00 90.62 105 VAL A CA 1
ATOM 836 C C . VAL A 1 105 ? -11.007 -3.568 13.562 1.00 90.62 105 VAL A C 1
ATOM 838 O O . VAL A 1 105 ? -10.014 -3.302 12.894 1.00 90.62 105 VAL A O 1
ATOM 841 N N . LEU A 1 106 ? -11.133 -4.714 14.239 1.00 91.25 106 LEU A N 1
ATOM 842 C CA . LEU A 1 106 ? -10.092 -5.740 14.247 1.00 91.25 106 LEU A CA 1
ATOM 843 C C . LEU A 1 106 ? -9.840 -6.284 12.839 1.00 91.25 106 LEU A C 1
ATOM 845 O O . LEU A 1 106 ? -8.691 -6.375 12.414 1.00 91.25 106 LEU A O 1
ATOM 849 N N . ILE A 1 107 ? -10.908 -6.614 12.115 1.00 91.44 107 ILE A N 1
ATOM 850 C CA . ILE A 1 107 ? -10.819 -7.167 10.764 1.00 91.44 107 ILE A CA 1
ATOM 851 C C . ILE A 1 107 ? -10.207 -6.139 9.796 1.00 91.44 107 ILE A C 1
ATOM 853 O O . ILE A 1 107 ? -9.286 -6.482 9.062 1.00 91.44 107 ILE A O 1
ATOM 857 N N . VAL A 1 108 ? -10.648 -4.876 9.842 1.00 92.81 108 VAL A N 1
ATOM 858 C CA . VAL A 1 108 ? -10.116 -3.778 9.011 1.00 92.81 108 VAL A CA 1
ATOM 859 C C . VAL A 1 108 ? -8.627 -3.553 9.286 1.00 92.81 108 VAL A C 1
ATOM 861 O O . VAL A 1 108 ? -7.831 -3.437 8.358 1.00 92.81 108 VAL A O 1
ATOM 864 N N . SER A 1 109 ? -8.220 -3.510 10.557 1.00 93.44 109 SER A N 1
ATOM 865 C CA . SER A 1 109 ? -6.813 -3.307 10.912 1.00 93.44 109 SER A CA 1
ATOM 866 C C . SER A 1 109 ? -5.932 -4.496 10.520 1.00 93.44 109 SER A C 1
ATOM 868 O O . SER A 1 109 ? -4.811 -4.287 10.062 1.00 93.44 109 SER A O 1
ATOM 870 N N . LEU A 1 110 ? -6.424 -5.734 10.644 1.00 93.19 110 LEU A N 1
ATOM 871 C CA . LEU A 1 110 ? -5.709 -6.914 10.147 1.00 93.19 110 LEU A CA 1
ATOM 872 C C . LEU A 1 110 ? -5.577 -6.900 8.622 1.00 93.19 110 LEU A C 1
ATOM 874 O O . LEU A 1 110 ? -4.504 -7.214 8.114 1.00 93.19 110 LEU A O 1
ATOM 878 N N . TRP A 1 111 ? -6.625 -6.498 7.900 1.00 94.12 111 TRP A N 1
ATOM 879 C CA . TRP A 1 111 ? -6.583 -6.339 6.446 1.00 94.12 111 TRP A CA 1
ATOM 880 C C . TRP A 1 111 ? -5.533 -5.312 6.012 1.00 94.12 111 TRP A C 1
ATOM 882 O O . TRP A 1 111 ? -4.710 -5.592 5.140 1.00 94.12 111 TRP A O 1
ATOM 892 N N . ALA A 1 112 ? -5.509 -4.145 6.658 1.00 94.31 112 ALA A N 1
ATOM 893 C CA . ALA A 1 112 ? -4.522 -3.108 6.374 1.00 94.31 112 ALA A CA 1
ATOM 894 C C . ALA A 1 112 ? -3.084 -3.581 6.661 1.00 94.31 112 ALA A C 1
ATOM 896 O O . ALA A 1 112 ? -2.189 -3.353 5.847 1.00 94.31 112 ALA A O 1
ATOM 897 N N . LEU A 1 113 ? -2.859 -4.287 7.779 1.00 95.19 113 LEU A N 1
ATOM 898 C CA . LEU A 1 113 ? -1.548 -4.859 8.118 1.00 95.19 113 LEU A CA 1
ATOM 899 C C . LEU A 1 113 ? -1.107 -5.944 7.137 1.00 95.19 113 LEU A C 1
ATOM 901 O O . LEU A 1 113 ? 0.062 -5.970 6.762 1.00 95.19 113 LEU A O 1
ATOM 905 N N . LEU A 1 114 ? -2.022 -6.818 6.716 1.00 94.38 114 LEU A N 1
ATOM 906 C CA . LEU A 1 114 ? -1.733 -7.854 5.730 1.00 94.38 114 LEU A CA 1
ATOM 907 C C . LEU A 1 114 ? -1.279 -7.228 4.407 1.00 94.38 114 LEU A C 1
ATOM 909 O O . LEU A 1 114 ? -0.239 -7.617 3.885 1.00 94.38 114 LEU A O 1
ATOM 913 N N . ASN A 1 115 ? -2.001 -6.222 3.907 1.00 93.56 115 ASN A N 1
ATOM 914 C CA . ASN A 1 115 ? -1.616 -5.515 2.684 1.00 93.56 115 ASN A CA 1
ATOM 915 C C . ASN A 1 115 ? -0.266 -4.805 2.836 1.00 93.56 115 ASN A C 1
ATOM 917 O O . ASN A 1 115 ? 0.597 -4.937 1.970 1.00 93.56 115 ASN A O 1
ATOM 921 N N . ALA A 1 116 ? -0.035 -4.118 3.958 1.00 93.56 116 ALA A N 1
ATOM 922 C CA . ALA A 1 116 ? 1.249 -3.473 4.218 1.00 93.56 116 ALA A CA 1
ATOM 923 C C . ALA A 1 116 ? 2.412 -4.482 4.263 1.00 93.56 116 ALA A C 1
ATOM 925 O O . ALA A 1 116 ? 3.481 -4.214 3.715 1.00 93.56 116 ALA A O 1
ATOM 926 N N . ALA A 1 117 ? 2.201 -5.654 4.869 1.00 94.12 117 ALA A N 1
ATOM 927 C CA . ALA A 1 117 ? 3.189 -6.726 4.916 1.00 94.12 117 ALA A CA 1
ATOM 928 C C . ALA A 1 117 ? 3.460 -7.323 3.528 1.00 94.12 117 ALA A C 1
ATOM 930 O O . ALA A 1 117 ? 4.620 -7.531 3.184 1.00 94.12 117 ALA A O 1
ATOM 931 N N . ILE A 1 118 ? 2.420 -7.552 2.718 1.00 91.38 118 ILE A N 1
ATOM 932 C CA . ILE A 1 118 ? 2.564 -8.031 1.335 1.00 91.38 118 ILE A CA 1
ATOM 933 C C . ILE A 1 118 ? 3.413 -7.049 0.528 1.00 91.38 118 ILE A C 1
ATOM 935 O O . ILE A 1 118 ? 4.394 -7.465 -0.081 1.00 91.38 118 ILE A O 1
ATOM 939 N N . ILE A 1 119 ? 3.098 -5.751 0.577 1.00 90.31 119 ILE A N 1
ATOM 940 C CA . ILE A 1 119 ? 3.873 -4.723 -0.128 1.00 90.31 119 ILE A CA 1
ATOM 941 C C . ILE A 1 119 ? 5.326 -4.722 0.347 1.00 90.31 119 ILE A C 1
ATOM 943 O O . ILE A 1 119 ? 6.233 -4.775 -0.479 1.00 90.31 119 ILE A O 1
ATOM 947 N N . LEU A 1 120 ? 5.567 -4.740 1.659 1.00 91.94 120 LEU A N 1
ATOM 948 C CA . LEU A 1 120 ? 6.924 -4.778 2.201 1.00 91.94 120 LEU A CA 1
ATOM 949 C C . LEU A 1 120 ? 7.711 -6.002 1.710 1.00 91.94 120 LEU A C 1
ATOM 951 O O . LEU A 1 120 ? 8.859 -5.858 1.300 1.00 91.94 120 LEU A O 1
ATOM 955 N N . VAL A 1 121 ? 7.103 -7.191 1.716 1.00 89.38 121 VAL A N 1
ATOM 956 C CA . VAL A 1 121 ? 7.740 -8.430 1.243 1.00 89.38 121 VAL A CA 1
ATOM 957 C C . VAL A 1 121 ? 8.005 -8.376 -0.260 1.00 89.38 121 VAL A C 1
ATOM 959 O O . VAL A 1 121 ? 9.095 -8.747 -0.695 1.00 89.38 121 VAL A O 1
ATOM 962 N N . CYS A 1 122 ? 7.060 -7.889 -1.065 1.00 86.44 122 CYS A N 1
ATOM 963 C CA . CYS A 1 122 ? 7.249 -7.718 -2.506 1.00 86.44 122 CYS A CA 1
ATOM 964 C C . CYS A 1 122 ? 8.417 -6.771 -2.814 1.00 86.44 122 CYS A C 1
ATOM 966 O O . CYS A 1 122 ? 9.256 -7.087 -3.652 1.00 86.44 122 CYS A O 1
ATOM 968 N N . PHE A 1 123 ? 8.522 -5.650 -2.101 1.00 85.81 123 PHE A N 1
ATOM 969 C CA . PHE A 1 123 ? 9.630 -4.712 -2.271 1.00 85.81 123 PHE A CA 1
ATOM 970 C C . PHE A 1 123 ? 10.962 -5.285 -1.795 1.00 85.81 123 PHE A C 1
ATOM 972 O O . PHE A 1 123 ? 11.937 -5.247 -2.536 1.00 85.81 123 PHE A O 1
ATOM 979 N N . ALA A 1 124 ? 11.002 -5.850 -0.587 1.00 86.00 124 ALA A N 1
ATOM 980 C CA . ALA A 1 124 ? 12.225 -6.412 -0.024 1.00 86.00 124 ALA A CA 1
ATOM 981 C C . ALA A 1 124 ? 12.750 -7.587 -0.859 1.00 86.00 124 ALA A C 1
ATOM 983 O O . ALA A 1 124 ? 13.953 -7.723 -1.057 1.00 86.00 124 ALA A O 1
ATOM 984 N N . SER A 1 125 ? 11.857 -8.434 -1.379 1.00 82.38 125 SER A N 1
ATOM 985 C CA . SER A 1 125 ? 12.255 -9.506 -2.292 1.00 82.38 125 SER A CA 1
ATOM 986 C C . SER A 1 125 ? 12.798 -8.947 -3.605 1.00 82.38 125 SER A C 1
ATOM 988 O O . SER A 1 125 ? 13.851 -9.399 -4.039 1.00 82.38 125 SER A O 1
ATOM 990 N N . ALA A 1 126 ? 12.165 -7.925 -4.191 1.00 79.50 126 ALA A N 1
ATOM 991 C CA . ALA A 1 126 ? 12.675 -7.282 -5.398 1.00 79.50 126 ALA A CA 1
ATOM 992 C C . ALA A 1 126 ? 14.076 -6.681 -5.191 1.00 79.50 126 ALA A C 1
ATOM 994 O O . ALA A 1 126 ? 14.952 -6.911 -6.018 1.00 79.50 126 ALA A O 1
ATOM 995 N N . THR A 1 127 ? 14.324 -5.983 -4.079 1.00 80.00 127 THR A N 1
ATOM 996 C CA . THR A 1 127 ? 15.652 -5.415 -3.793 1.00 80.00 127 THR A CA 1
ATOM 997 C C . THR A 1 127 ? 16.688 -6.507 -3.544 1.00 80.00 127 THR A C 1
ATOM 999 O O . THR A 1 127 ? 17.762 -6.476 -4.128 1.00 80.00 127 THR A O 1
ATOM 1002 N N . VAL A 1 128 ? 16.361 -7.526 -2.741 1.00 80.12 128 VAL A N 1
ATOM 1003 C CA . VAL A 1 128 ? 17.291 -8.624 -2.424 1.00 80.12 128 VAL A CA 1
ATOM 1004 C C . VAL A 1 128 ? 17.635 -9.454 -3.661 1.00 80.12 128 VAL A C 1
ATOM 1006 O O . VAL A 1 128 ? 18.799 -9.801 -3.846 1.00 80.12 128 VAL A O 1
ATOM 1009 N N . LEU A 1 129 ? 16.659 -9.783 -4.514 1.00 77.06 129 LEU A N 1
ATOM 1010 C CA . LEU A 1 129 ? 16.915 -10.556 -5.736 1.00 77.06 129 LEU A CA 1
ATOM 1011 C C . LEU A 1 129 ? 17.888 -9.830 -6.670 1.00 77.06 129 LEU A C 1
ATOM 1013 O O . LEU A 1 129 ? 18.734 -10.472 -7.292 1.00 77.06 129 LEU A O 1
ATOM 1017 N N . VAL A 1 130 ? 17.766 -8.508 -6.745 1.00 70.56 130 VAL A N 1
ATOM 1018 C CA . VAL A 1 130 ? 18.549 -7.666 -7.651 1.00 70.56 130 VAL A CA 1
ATOM 1019 C C . VAL A 1 130 ? 19.935 -7.403 -7.081 1.00 70.56 130 VAL A C 1
ATOM 1021 O O . VAL A 1 130 ? 20.921 -7.626 -7.781 1.00 70.56 130 VAL A O 1
ATOM 1024 N N . ASP A 1 131 ? 20.018 -6.990 -5.817 1.00 75.69 131 ASP A N 1
ATOM 1025 C CA . ASP A 1 131 ? 21.281 -6.585 -5.203 1.00 75.69 131 ASP A CA 1
ATOM 1026 C C . ASP A 1 131 ? 22.180 -7.779 -4.862 1.00 75.69 131 ASP A C 1
ATOM 1028 O O . ASP A 1 131 ? 23.398 -7.686 -4.992 1.00 75.69 131 ASP A O 1
ATOM 1032 N N . HIS A 1 132 ? 21.614 -8.905 -4.410 1.00 71.56 132 HIS A N 1
ATOM 1033 C CA . HIS A 1 132 ? 22.427 -10.000 -3.866 1.00 71.56 132 HIS A CA 1
ATOM 1034 C C . HIS A 1 132 ? 22.673 -11.148 -4.823 1.00 71.56 132 HIS A C 1
ATOM 1036 O O . HIS A 1 132 ? 23.726 -11.781 -4.753 1.00 71.56 132 HIS A O 1
ATOM 1042 N N . TYR A 1 133 ? 21.698 -11.473 -5.661 1.00 67.62 133 TYR A N 1
ATOM 1043 C CA . TYR A 1 133 ? 21.748 -12.735 -6.379 1.00 67.62 133 TYR A CA 1
ATOM 1044 C C . TYR A 1 133 ? 22.097 -12.583 -7.857 1.00 67.62 133 TYR A C 1
ATOM 1046 O O . TYR A 1 133 ? 22.334 -13.608 -8.494 1.00 67.62 133 TYR A O 1
ATOM 1054 N N . HIS A 1 134 ? 22.132 -11.352 -8.397 1.00 66.44 134 HIS A N 1
ATOM 1055 C CA . HIS A 1 134 ? 22.273 -11.088 -9.837 1.00 66.44 134 HIS A CA 1
ATOM 1056 C C . HIS A 1 134 ? 21.457 -12.085 -10.676 1.00 66.44 134 HIS A C 1
ATOM 1058 O O . HIS A 1 134 ? 21.900 -12.536 -11.733 1.00 66.44 134 HIS A O 1
ATOM 1064 N N . VAL A 1 135 ? 20.298 -12.523 -10.160 1.00 63.66 135 VAL A N 1
ATOM 1065 C CA . VAL A 1 135 ? 19.526 -13.549 -10.851 1.00 63.66 135 VAL A CA 1
ATOM 1066 C C . VAL A 1 135 ? 18.990 -12.854 -12.071 1.00 63.66 135 VAL A C 1
ATOM 1068 O O . VAL A 1 135 ? 18.299 -11.841 -11.938 1.00 63.66 135 VAL A O 1
ATOM 1071 N N . ASN A 1 136 ? 19.269 -13.422 -13.241 1.00 65.38 136 ASN A N 1
ATOM 1072 C CA . ASN A 1 136 ? 18.461 -13.109 -14.400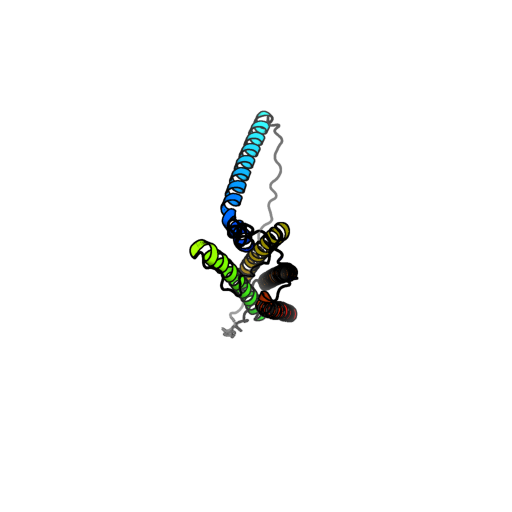 1.00 65.38 136 ASN A CA 1
ATOM 1073 C C . ASN A 1 136 ? 17.008 -13.279 -13.964 1.00 65.38 136 ASN A C 1
ATOM 1075 O O . ASN A 1 136 ? 16.649 -14.373 -13.502 1.00 65.38 136 ASN A O 1
ATOM 1079 N N . PRO A 1 137 ? 16.192 -12.209 -14.012 1.00 64.56 137 PRO A N 1
ATOM 1080 C CA . PRO A 1 137 ? 14.807 -12.334 -13.621 1.00 64.56 137 PRO A CA 1
ATOM 1081 C C . PRO A 1 137 ? 14.229 -13.485 -14.444 1.00 64.56 137 PRO A C 1
ATOM 1083 O O . PRO A 1 137 ? 14.652 -13.713 -15.584 1.00 64.56 137 PRO A O 1
ATOM 1086 N N . PRO A 1 138 ? 13.338 -14.302 -13.872 1.00 63.28 138 PRO A N 1
ATOM 1087 C CA . PRO A 1 138 ? 12.810 -15.409 -14.639 1.00 63.28 138 PRO A CA 1
ATOM 1088 C C . PRO A 1 138 ? 12.144 -14.845 -15.903 1.00 63.28 138 PRO A C 1
ATOM 1090 O O . PRO A 1 138 ? 11.626 -13.736 -15.890 1.00 63.28 138 PRO A O 1
ATOM 1093 N N . TRP A 1 139 ? 12.183 -15.585 -17.007 1.00 60.72 139 TRP A N 1
ATOM 1094 C CA . TRP A 1 139 ? 11.818 -15.099 -18.351 1.00 60.72 139 TRP A CA 1
ATOM 1095 C C . TRP A 1 139 ? 10.425 -14.442 -18.466 1.00 60.72 139 TRP A C 1
ATOM 1097 O O . TRP A 1 139 ? 10.174 -13.689 -19.394 1.00 60.72 139 TRP A O 1
ATOM 1107 N N . TRP A 1 140 ? 9.512 -14.702 -17.527 1.00 58.88 140 TRP A N 1
ATOM 1108 C CA . TRP A 1 140 ? 8.186 -14.074 -17.444 1.00 58.88 140 TRP A CA 1
ATOM 1109 C C . TRP A 1 140 ? 8.183 -12.698 -16.745 1.00 58.88 140 TRP A C 1
ATOM 1111 O O . TRP A 1 140 ? 7.186 -11.984 -16.794 1.00 58.88 140 TRP A O 1
ATOM 1121 N N . LEU A 1 141 ? 9.284 -12.342 -16.082 1.00 58.41 141 LEU A N 1
ATOM 1122 C CA . LEU A 1 141 ? 9.593 -11.033 -15.500 1.00 58.41 141 LEU A CA 1
ATOM 1123 C C . LEU A 1 141 ? 10.496 -10.189 -16.419 1.00 58.41 141 LEU A C 1
ATOM 1125 O O . LEU A 1 141 ? 10.490 -8.965 -16.307 1.00 58.41 141 LEU A O 1
ATOM 1129 N N . VAL A 1 142 ? 11.257 -10.818 -17.323 1.00 59.66 142 VAL A N 1
ATOM 1130 C CA . VAL A 1 142 ? 12.102 -10.128 -18.310 1.00 59.66 142 VAL A CA 1
ATOM 1131 C C . VAL A 1 142 ? 11.309 -9.931 -19.589 1.00 59.66 142 VAL A C 1
ATOM 1133 O O . VAL A 1 142 ? 11.112 -10.860 -20.366 1.00 59.66 142 VAL A O 1
ATOM 1136 N N . CYS A 1 143 ? 10.862 -8.706 -19.831 1.00 60.50 143 CYS A N 1
ATOM 1137 C CA . CYS A 1 143 ? 10.447 -8.323 -21.172 1.00 60.50 143 CYS A CA 1
ATOM 1138 C C . CYS A 1 143 ? 11.672 -7.842 -21.941 1.00 60.50 143 CYS A C 1
ATOM 1140 O O . CYS A 1 143 ? 12.064 -6.679 -21.832 1.00 60.50 143 CYS A O 1
ATOM 1142 N N . GLU A 1 144 ? 12.287 -8.752 -22.698 1.00 57.09 144 GLU A N 1
ATOM 1143 C CA . GLU A 1 144 ? 13.243 -8.373 -23.739 1.00 57.09 144 GLU A CA 1
ATOM 1144 C C . GLU A 1 144 ? 12.554 -7.368 -24.674 1.00 57.09 144 GLU A C 1
ATOM 1146 O O . GLU A 1 144 ? 11.539 -7.678 -25.296 1.00 57.09 144 GLU A O 1
ATOM 1151 N N . GLY A 1 145 ? 13.067 -6.136 -24.717 1.00 59.50 145 GLY A N 1
ATOM 1152 C CA . GLY A 1 145 ? 12.597 -5.093 -25.634 1.00 59.50 145 GLY A CA 1
ATOM 1153 C C . GLY A 1 145 ? 11.667 -4.023 -25.053 1.00 59.50 145 GLY A C 1
ATOM 1154 O O . GLY A 1 145 ? 11.399 -3.040 -25.744 1.00 59.50 145 GLY A O 1
ATOM 1155 N N . THR A 1 146 ? 11.215 -4.114 -23.795 1.00 60.69 146 THR A N 1
ATOM 1156 C CA . THR A 1 146 ? 10.465 -2.998 -23.187 1.00 60.69 146 THR A CA 1
ATOM 1157 C C . THR A 1 146 ? 11.417 -1.924 -22.683 1.00 60.69 146 THR A C 1
ATOM 1159 O O . THR A 1 146 ? 11.767 -1.879 -21.501 1.00 60.69 146 THR A O 1
ATOM 1162 N N . GLU A 1 147 ? 11.842 -1.039 -23.582 1.00 66.62 147 GLU A N 1
ATOM 1163 C CA . GLU A 1 147 ? 12.546 0.175 -23.188 1.00 66.62 147 GLU A CA 1
ATOM 1164 C C . GLU A 1 147 ? 11.578 1.128 -22.490 1.00 66.62 147 GLU A C 1
ATOM 1166 O O . GLU A 1 147 ? 10.787 1.858 -23.097 1.00 66.62 147 GLU A O 1
ATOM 1171 N N . LEU A 1 148 ? 11.638 1.121 -21.162 1.00 71.94 148 LEU A N 1
ATOM 1172 C CA . LEU A 1 148 ? 10.978 2.143 -20.381 1.00 71.94 148 LEU A CA 1
ATOM 1173 C C . LEU A 1 148 ? 11.712 3.466 -20.594 1.00 71.94 148 LEU A C 1
ATOM 1175 O O . LEU A 1 148 ? 12.891 3.593 -20.270 1.00 71.94 148 LEU A O 1
ATOM 1179 N N . THR A 1 149 ? 11.008 4.478 -21.101 1.00 85.56 149 THR A N 1
ATOM 1180 C CA . THR A 1 149 ? 11.595 5.817 -21.190 1.00 85.56 149 THR A CA 1
ATOM 1181 C C . THR A 1 149 ? 12.032 6.283 -19.799 1.00 85.56 149 THR A C 1
ATOM 1183 O O . THR A 1 149 ? 11.347 6.016 -18.807 1.00 85.56 149 THR A O 1
ATOM 1186 N N . ALA A 1 150 ? 13.142 7.023 -19.710 1.00 84.06 150 ALA A N 1
ATOM 1187 C CA . ALA A 1 150 ? 13.673 7.505 -18.429 1.00 84.06 150 ALA A CA 1
ATOM 1188 C C . ALA A 1 150 ? 12.611 8.236 -17.580 1.00 84.06 150 ALA A C 1
ATOM 1190 O O . ALA A 1 150 ? 12.535 8.055 -16.366 1.00 84.06 150 ALA A O 1
ATOM 1191 N N . ALA A 1 151 ? 11.720 8.994 -18.230 1.00 86.19 151 ALA A N 1
ATOM 1192 C CA . ALA A 1 151 ? 10.598 9.661 -17.572 1.00 86.19 151 ALA A CA 1
ATOM 1193 C C . ALA A 1 151 ? 9.592 8.677 -16.941 1.00 86.19 151 ALA A C 1
ATOM 1195 O O . ALA A 1 151 ? 9.128 8.901 -15.824 1.00 86.19 151 ALA A O 1
ATOM 1196 N N . ARG A 1 152 ? 9.263 7.571 -17.624 1.00 85.56 152 ARG A N 1
ATOM 1197 C CA . ARG A 1 152 ? 8.376 6.525 -17.087 1.00 85.56 152 ARG A CA 1
ATOM 1198 C C . ARG A 1 152 ? 9.043 5.746 -15.958 1.00 85.56 152 ARG A C 1
ATOM 1200 O O . ARG A 1 152 ? 8.374 5.445 -14.975 1.00 85.56 152 ARG A O 1
ATOM 1207 N N . ALA A 1 153 ? 10.343 5.475 -16.062 1.00 83.88 153 ALA A N 1
ATOM 1208 C CA . ALA A 1 153 ? 11.106 4.820 -14.999 1.00 83.88 153 ALA A CA 1
ATOM 1209 C C . ALA A 1 153 ? 11.125 5.668 -13.719 1.00 83.88 153 ALA A C 1
ATOM 1211 O O . ALA A 1 153 ? 10.823 5.164 -12.637 1.00 83.88 153 ALA A O 1
ATOM 1212 N N . ALA A 1 154 ? 11.370 6.976 -13.847 1.00 85.88 154 ALA A N 1
ATOM 1213 C CA . ALA A 1 154 ? 11.299 7.909 -12.726 1.00 85.88 154 ALA A CA 1
ATOM 1214 C C . ALA A 1 154 ? 9.886 7.976 -12.117 1.00 85.88 154 ALA A C 1
ATOM 1216 O O . ALA A 1 154 ? 9.740 7.942 -10.894 1.00 85.88 154 ALA A O 1
ATOM 1217 N N . ALA A 1 155 ? 8.842 8.010 -12.953 1.00 88.81 155 ALA A N 1
ATOM 1218 C CA . ALA A 1 155 ? 7.455 8.009 -12.489 1.00 88.81 155 ALA A CA 1
ATOM 1219 C C . ALA A 1 155 ? 7.096 6.725 -11.724 1.00 88.81 155 ALA A C 1
ATOM 1221 O O . ALA A 1 155 ? 6.512 6.803 -10.645 1.00 88.81 155 ALA A O 1
ATOM 1222 N N . LEU A 1 156 ? 7.478 5.551 -12.236 1.00 87.56 156 LEU A N 1
ATOM 1223 C CA . LEU A 1 156 ? 7.270 4.278 -11.543 1.00 87.56 156 LEU A CA 1
ATOM 1224 C C . LEU A 1 156 ? 8.008 4.230 -10.211 1.00 87.56 156 LEU A C 1
ATOM 1226 O O . LEU A 1 156 ? 7.408 3.854 -9.209 1.00 87.56 156 LEU A O 1
ATOM 1230 N N . SER A 1 157 ? 9.273 4.655 -10.183 1.00 87.06 157 SER A N 1
ATOM 1231 C CA . SER A 1 157 ? 10.037 4.736 -8.939 1.00 87.06 157 SER A CA 1
ATOM 1232 C C . SER A 1 157 ? 9.319 5.621 -7.917 1.00 87.06 157 SER A C 1
ATOM 1234 O O . SER A 1 157 ? 9.098 5.195 -6.785 1.00 87.06 157 SER A O 1
ATOM 1236 N N . ALA A 1 158 ? 8.851 6.808 -8.313 1.00 89.94 158 ALA A N 1
ATOM 1237 C CA . ALA A 1 158 ? 8.100 7.694 -7.425 1.00 89.94 158 ALA A CA 1
ATOM 1238 C C . ALA A 1 158 ? 6.791 7.060 -6.912 1.00 89.94 158 ALA A C 1
ATOM 1240 O O . ALA A 1 158 ? 6.487 7.161 -5.722 1.00 89.94 158 ALA A O 1
ATOM 1241 N N . ILE A 1 159 ? 6.039 6.372 -7.778 1.00 91.75 159 ILE A N 1
ATOM 1242 C CA . ILE A 1 159 ? 4.804 5.663 -7.405 1.00 91.75 159 ILE A CA 1
ATOM 1243 C C . ILE A 1 159 ? 5.099 4.548 -6.401 1.00 91.75 159 ILE A C 1
ATOM 1245 O O . ILE A 1 159 ? 4.401 4.418 -5.397 1.00 91.75 159 ILE A O 1
ATOM 1249 N N . PHE A 1 160 ? 6.149 3.768 -6.640 1.00 88.75 160 PHE A N 1
ATOM 1250 C CA . PHE A 1 160 ? 6.566 2.683 -5.764 1.00 88.75 160 PHE A CA 1
ATOM 1251 C C . PHE A 1 160 ? 6.999 3.185 -4.382 1.00 88.75 160 PHE A C 1
ATOM 1253 O O . PHE A 1 160 ? 6.561 2.645 -3.366 1.00 88.75 160 PHE A O 1
ATOM 1260 N N . HIS A 1 161 ? 7.766 4.273 -4.325 1.00 89.50 161 HIS A N 1
ATOM 1261 C CA . HIS A 1 161 ? 8.087 4.936 -3.062 1.00 89.50 161 HIS A CA 1
ATOM 1262 C C . HIS A 1 161 ? 6.832 5.439 -2.349 1.00 89.50 161 HIS A C 1
ATOM 1264 O O . HIS A 1 161 ? 6.688 5.237 -1.143 1.00 89.50 161 HIS A O 1
ATOM 1270 N N . GLY A 1 162 ? 5.909 6.064 -3.083 1.00 92.00 162 GLY A N 1
ATOM 1271 C CA . GLY A 1 162 ? 4.620 6.494 -2.546 1.00 92.00 162 GLY A CA 1
ATOM 1272 C C . GLY A 1 162 ? 3.844 5.332 -1.924 1.00 92.00 162 GLY A C 1
ATOM 1273 O O . GLY A 1 162 ? 3.398 5.435 -0.784 1.00 92.00 162 GLY A O 1
ATOM 1274 N N . ALA A 1 163 ? 3.761 4.199 -2.624 1.00 91.06 163 ALA A N 1
ATOM 1275 C CA . ALA A 1 163 ? 3.070 3.001 -2.158 1.00 91.06 163 ALA A CA 1
ATOM 1276 C C . ALA A 1 163 ? 3.706 2.423 -0.884 1.00 91.06 163 ALA A C 1
ATOM 1278 O O . ALA A 1 163 ? 2.989 2.001 0.029 1.00 91.06 163 ALA A O 1
ATOM 1279 N N . LEU A 1 164 ? 5.039 2.447 -0.782 1.00 91.25 164 LEU A N 1
ATOM 1280 C CA . LEU A 1 164 ? 5.761 2.020 0.417 1.00 91.25 164 LEU A CA 1
ATOM 1281 C C . LEU A 1 164 ? 5.449 2.935 1.611 1.00 91.25 164 LEU A C 1
ATOM 1283 O O . LEU A 1 164 ? 5.138 2.448 2.698 1.00 91.25 164 LEU A O 1
ATOM 1287 N N . TRP A 1 165 ? 5.455 4.255 1.404 1.00 94.81 165 TRP A N 1
ATOM 1288 C CA . TRP A 1 165 ? 5.097 5.230 2.438 1.00 94.81 165 TRP A CA 1
ATOM 1289 C C . TRP A 1 165 ? 3.640 5.103 2.887 1.00 94.81 165 TRP A C 1
ATOM 1291 O O . TRP A 1 165 ? 3.369 5.106 4.089 1.00 94.81 165 TRP A O 1
ATOM 1301 N N . CYS A 1 166 ? 2.702 4.942 1.952 1.00 94.75 166 CYS A N 1
ATOM 1302 C CA . CYS A 1 166 ? 1.295 4.697 2.264 1.00 94.75 166 CYS A CA 1
ATOM 1303 C C . CYS A 1 166 ? 1.115 3.391 3.047 1.00 94.75 166 CYS A C 1
ATOM 1305 O O . CYS A 1 166 ? 0.387 3.367 4.036 1.00 94.75 166 CYS A O 1
ATOM 1307 N N . SER A 1 167 ? 1.834 2.330 2.681 1.00 93.88 167 SER A N 1
ATOM 1308 C CA . SER A 1 167 ? 1.805 1.049 3.397 1.00 93.88 167 SER A CA 1
ATOM 1309 C C . SER A 1 167 ? 2.371 1.162 4.813 1.00 93.88 167 SER A C 1
ATOM 1311 O O . SER A 1 167 ? 1.783 0.638 5.760 1.00 93.88 167 SER A O 1
ATOM 1313 N N . ALA A 1 168 ? 3.464 1.908 4.991 1.00 94.12 168 ALA A N 1
ATOM 1314 C CA . ALA A 1 168 ? 4.013 2.210 6.309 1.00 94.12 168 ALA A CA 1
ATOM 1315 C C . ALA A 1 168 ? 3.019 3.012 7.165 1.00 94.12 168 ALA A C 1
ATOM 1317 O O . ALA A 1 168 ? 2.807 2.682 8.332 1.00 94.12 168 ALA A O 1
ATOM 1318 N N . ALA A 1 169 ? 2.355 4.017 6.584 1.00 94.12 169 ALA A N 1
ATOM 1319 C CA . ALA A 1 169 ? 1.310 4.783 7.260 1.00 94.12 169 ALA A CA 1
ATOM 1320 C C . ALA A 1 169 ? 0.101 3.905 7.636 1.00 94.12 169 ALA A C 1
ATOM 1322 O O . ALA A 1 169 ? -0.407 4.013 8.753 1.00 94.12 169 ALA A O 1
ATOM 1323 N N . ALA A 1 170 ? -0.318 2.995 6.750 1.00 95.69 170 ALA A N 1
ATOM 1324 C CA . ALA A 1 170 ? -1.386 2.036 7.015 1.00 95.69 170 ALA A CA 1
ATOM 1325 C C . ALA A 1 170 ? -1.040 1.130 8.206 1.00 95.69 170 ALA A C 1
ATOM 1327 O O . ALA A 1 170 ? -1.838 1.003 9.136 1.00 95.69 170 ALA A O 1
ATOM 1328 N N . ALA A 1 171 ? 0.174 0.570 8.235 1.00 95.75 171 ALA A N 1
ATOM 1329 C CA . ALA A 1 171 ? 0.654 -0.248 9.347 1.00 95.75 171 ALA A CA 1
ATOM 1330 C C . ALA A 1 171 ? 0.753 0.551 10.657 1.00 95.75 171 ALA A C 1
ATOM 1332 O O . ALA A 1 171 ? 0.299 0.086 11.706 1.00 95.75 171 ALA A O 1
ATOM 1333 N N . ALA A 1 172 ? 1.283 1.776 10.592 1.00 95.50 172 ALA A N 1
ATOM 1334 C CA . ALA A 1 172 ? 1.414 2.674 11.735 1.00 95.50 172 ALA A CA 1
ATOM 1335 C C . ALA A 1 172 ? 0.059 3.112 12.313 1.00 95.50 172 ALA A C 1
ATOM 1337 O O . ALA A 1 172 ? -0.020 3.390 13.506 1.00 95.50 172 ALA A O 1
ATOM 1338 N N . ALA A 1 173 ? -1.005 3.152 11.506 1.00 95.62 173 ALA A N 1
ATOM 1339 C CA . ALA A 1 173 ? -2.368 3.417 11.964 1.00 95.62 173 ALA A CA 1
ATOM 1340 C C . ALA A 1 173 ? -3.084 2.147 12.465 1.00 95.62 173 ALA A C 1
ATOM 1342 O O . ALA A 1 173 ? -3.773 2.177 13.487 1.00 95.62 173 ALA A O 1
ATOM 1343 N N . ALA A 1 174 ? -2.894 1.009 11.794 1.00 95.38 174 ALA A N 1
ATOM 1344 C CA . ALA A 1 174 ? -3.548 -0.252 12.133 1.00 95.38 174 ALA A CA 1
ATOM 1345 C C . ALA A 1 174 ? -3.021 -0.877 13.436 1.00 95.38 174 ALA A C 1
ATOM 1347 O O . ALA A 1 174 ? -3.809 -1.342 14.261 1.00 95.38 174 ALA A O 1
ATOM 1348 N N . ALA A 1 175 ? -1.706 -0.850 13.669 1.00 95.56 175 ALA A N 1
ATOM 1349 C CA . ALA A 1 175 ? -1.103 -1.384 14.890 1.00 95.56 175 ALA A CA 1
ATOM 1350 C C . ALA A 1 175 ? -1.679 -0.756 16.182 1.00 95.56 175 ALA A C 1
ATOM 1352 O O . ALA A 1 175 ? -2.149 -1.503 17.047 1.00 95.56 175 ALA A O 1
ATOM 1353 N N . PRO A 1 176 ? -1.744 0.582 16.347 1.00 93.75 176 PRO A N 1
ATOM 1354 C CA . PRO A 1 176 ? -2.364 1.178 17.526 1.00 93.75 176 PRO A CA 1
ATOM 1355 C C . PRO A 1 176 ? -3.880 0.956 17.572 1.00 93.75 176 PRO A C 1
ATOM 1357 O O . PRO A 1 176 ? -4.421 0.816 18.666 1.00 93.75 176 PRO A O 1
ATOM 1360 N N . ALA A 1 177 ? -4.584 0.860 16.437 1.00 93.31 177 ALA A N 1
ATOM 1361 C CA . ALA A 1 177 ? -6.013 0.525 16.438 1.00 93.31 177 ALA A CA 1
ATOM 1362 C C . ALA A 1 177 ? -6.295 -0.847 17.087 1.00 93.31 177 ALA A C 1
ATOM 1364 O O . ALA A 1 177 ? -7.314 -1.010 17.771 1.00 93.31 177 ALA A O 1
ATOM 1365 N N . LEU A 1 178 ? -5.373 -1.805 16.929 1.00 92.50 178 LEU A N 1
ATOM 1366 C CA . LEU A 1 178 ? -5.424 -3.125 17.566 1.00 92.50 178 LEU A CA 1
ATOM 1367 C C . LEU A 1 178 ? -5.008 -3.104 19.044 1.00 92.50 178 LEU A C 1
ATOM 1369 O O . LEU A 1 178 ? -5.594 -3.833 19.840 1.00 92.50 178 LEU A O 1
ATOM 1373 N N . LEU A 1 179 ? -4.026 -2.278 19.414 1.00 94.06 179 LEU A N 1
ATOM 1374 C CA . LEU A 1 179 ? -3.473 -2.231 20.775 1.00 94.06 179 LEU A CA 1
ATOM 1375 C C . LEU A 1 179 ? -4.270 -1.346 21.743 1.00 94.06 179 LEU A C 1
ATOM 1377 O O . LEU A 1 179 ? -4.181 -1.514 22.960 1.00 94.06 179 LEU A O 1
ATOM 1381 N N . LEU A 1 180 ? -5.026 -0.374 21.232 1.00 91.75 180 LEU A N 1
ATOM 1382 C CA . LEU A 1 180 ? -5.782 0.550 22.071 1.00 91.75 180 LEU A CA 1
ATOM 1383 C C . LEU A 1 180 ? -6.937 -0.159 22.805 1.00 91.75 180 LEU A C 1
ATOM 1385 O O . LEU A 1 180 ? -7.656 -0.966 22.211 1.00 91.75 180 LEU A O 1
ATOM 1389 N N . PRO A 1 181 ? -7.189 0.197 24.079 1.00 89.12 181 PRO A N 1
ATOM 1390 C CA . PRO A 1 181 ? -8.283 -0.379 24.852 1.00 89.12 181 PRO A CA 1
ATOM 1391 C C . PRO A 1 181 ? -9.657 0.046 24.311 1.00 89.12 181 PRO A C 1
ATOM 1393 O O . PRO A 1 181 ? -9.816 1.126 23.733 1.00 89.12 181 PRO A O 1
ATOM 1396 N N . ASP A 1 182 ? -10.685 -0.766 24.581 1.00 83.75 182 ASP A N 1
ATOM 1397 C CA . ASP A 1 182 ? -12.076 -0.511 24.163 1.00 83.75 182 ASP A CA 1
ATOM 1398 C C . ASP A 1 182 ? -12.639 0.827 24.673 1.00 83.75 182 ASP A C 1
ATOM 1400 O O . ASP A 1 182 ? -13.516 1.416 24.039 1.00 83.75 182 ASP A O 1
ATOM 1404 N N . SER A 1 183 ? -12.088 1.372 25.765 1.00 85.94 183 SER A N 1
ATOM 1405 C CA . SER A 1 183 ? -12.468 2.690 26.292 1.00 85.94 183 SER A CA 1
ATOM 1406 C C . SER A 1 183 ? -12.222 3.839 25.306 1.00 85.94 183 SER A C 1
ATOM 1408 O O . SER A 1 183 ? -12.830 4.900 25.441 1.00 85.94 183 SER A O 1
ATOM 1410 N N . ARG A 1 184 ? -11.376 3.641 24.285 1.00 87.88 184 ARG A N 1
ATOM 1411 C CA . ARG A 1 184 ? -11.075 4.624 23.232 1.00 87.88 184 ARG A CA 1
ATOM 1412 C C . ARG A 1 184 ? -11.693 4.259 21.878 1.00 87.88 184 ARG A C 1
ATOM 1414 O O . ARG A 1 184 ? -11.054 4.436 20.841 1.00 87.88 184 ARG A O 1
ATOM 1421 N N . ARG A 1 185 ? -12.947 3.785 21.871 1.00 86.44 185 ARG A N 1
ATOM 1422 C CA . ARG A 1 185 ? -13.674 3.350 20.657 1.00 86.44 185 ARG A CA 1
ATOM 1423 C C . ARG A 1 185 ? -13.564 4.335 19.485 1.00 86.44 185 ARG A C 1
ATOM 1425 O O . ARG A 1 185 ? -13.193 3.920 18.395 1.00 86.44 185 ARG A O 1
ATOM 1432 N N . ARG A 1 186 ? -13.798 5.635 19.715 1.00 89.62 186 ARG A N 1
ATOM 1433 C CA . ARG A 1 186 ? -13.716 6.670 18.660 1.00 89.62 186 ARG A CA 1
ATOM 1434 C C . ARG A 1 186 ? -12.321 6.787 18.042 1.00 89.62 186 ARG A C 1
ATOM 1436 O O . ARG A 1 186 ? -12.196 6.884 16.829 1.00 89.62 186 ARG A O 1
ATOM 1443 N N . SER A 1 187 ? -11.272 6.752 18.866 1.00 92.88 187 SER A N 1
ATOM 1444 C CA . SER A 1 187 ? -9.890 6.820 18.377 1.00 92.88 187 SER A CA 1
ATOM 1445 C C . SER A 1 187 ? -9.515 5.576 17.576 1.00 92.88 187 SER A C 1
ATOM 1447 O O . SER A 1 187 ? -8.873 5.697 16.541 1.00 92.88 187 SER A O 1
ATOM 1449 N N . ARG A 1 188 ? -9.943 4.389 18.023 1.00 92.25 188 ARG A N 1
ATOM 1450 C CA . ARG A 1 188 ? -9.716 3.128 17.300 1.00 92.25 188 ARG A CA 1
ATOM 1451 C C . ARG A 1 188 ? -10.396 3.119 15.942 1.00 92.25 188 ARG A C 1
ATOM 1453 O O . ARG A 1 188 ? -9.774 2.739 14.959 1.00 92.25 188 ARG A O 1
ATOM 1460 N N . TRP A 1 189 ? -11.645 3.572 15.898 1.00 91.50 189 TRP A N 1
ATOM 1461 C CA . TRP A 1 189 ? -12.395 3.710 14.657 1.00 91.50 189 TRP A CA 1
ATOM 1462 C C . TRP A 1 189 ? -11.707 4.682 13.690 1.00 91.50 189 TRP A C 1
ATOM 1464 O O . TRP A 1 189 ? -11.436 4.316 12.553 1.00 91.50 189 TRP A O 1
ATOM 1474 N N . ALA A 1 190 ? -11.306 5.868 14.163 1.00 94.00 190 ALA A N 1
ATOM 1475 C CA . ALA A 1 190 ? -10.604 6.849 13.333 1.00 94.00 190 ALA A CA 1
ATOM 1476 C C . ALA A 1 190 ? -9.270 6.313 12.780 1.00 94.00 190 ALA A C 1
ATOM 1478 O O . ALA A 1 190 ? -8.952 6.536 11.615 1.00 94.00 190 ALA A O 1
ATOM 1479 N N . LEU A 1 191 ? -8.510 5.573 13.593 1.00 94.62 191 LEU A N 1
ATOM 1480 C CA . LEU A 1 191 ? -7.272 4.922 13.159 1.00 94.62 191 LEU A CA 1
ATOM 1481 C C . LEU A 1 191 ? -7.525 3.810 12.135 1.00 94.62 191 LEU A C 1
ATOM 1483 O O . LEU A 1 191 ? -6.773 3.702 11.173 1.00 94.62 191 LEU A O 1
ATOM 1487 N N . ALA A 1 192 ? -8.586 3.017 12.299 1.00 93.00 192 ALA A N 1
ATOM 1488 C CA . ALA A 1 192 ? -8.967 2.003 11.319 1.00 93.00 192 ALA A CA 1
ATOM 1489 C C . ALA A 1 192 ? -9.394 2.630 9.982 1.00 93.00 192 ALA A C 1
ATOM 1491 O O . ALA A 1 192 ? -8.953 2.163 8.935 1.00 93.00 192 ALA A O 1
ATOM 1492 N N . CYS A 1 193 ? -10.162 3.726 10.006 1.00 90.88 193 CYS A N 1
ATOM 1493 C CA . CYS A 1 193 ? -10.485 4.508 8.809 1.00 90.88 193 CYS A CA 1
ATOM 1494 C C . CYS A 1 193 ? -9.222 5.047 8.126 1.00 90.88 193 CYS A C 1
ATOM 1496 O O . CYS A 1 193 ? -9.085 4.939 6.910 1.00 90.88 193 CYS A O 1
ATOM 1498 N N . ALA A 1 194 ? -8.284 5.603 8.900 1.00 94.75 194 ALA A N 1
ATOM 1499 C CA . ALA A 1 194 ? -7.021 6.112 8.370 1.00 94.75 194 ALA A CA 1
ATOM 1500 C C . ALA A 1 194 ? -6.167 4.998 7.745 1.00 94.75 194 ALA A C 1
ATOM 1502 O O . ALA A 1 194 ? -5.621 5.185 6.660 1.00 94.75 194 ALA A O 1
ATOM 1503 N N . ALA A 1 195 ? -6.092 3.831 8.394 1.00 94.69 195 ALA A N 1
ATOM 1504 C CA . ALA A 1 195 ? -5.390 2.668 7.865 1.00 94.69 195 ALA A CA 1
ATOM 1505 C C . ALA A 1 195 ? -5.999 2.203 6.536 1.00 94.69 195 ALA A C 1
ATOM 1507 O O . ALA A 1 195 ? -5.272 2.009 5.568 1.00 94.69 195 ALA A O 1
ATOM 1508 N N . LEU A 1 196 ? -7.329 2.104 6.468 1.00 92.06 196 LEU A N 1
ATOM 1509 C CA . LEU A 1 196 ? -8.042 1.675 5.267 1.00 92.06 196 LEU A CA 1
ATOM 1510 C C . LEU A 1 196 ? -7.900 2.682 4.115 1.00 92.06 196 LEU A C 1
ATOM 1512 O O . LEU A 1 196 ? -7.693 2.286 2.973 1.00 92.06 196 LEU A O 1
ATOM 1516 N N . ALA A 1 197 ? -7.934 3.985 4.408 1.00 93.94 197 ALA A N 1
ATOM 1517 C CA . ALA A 1 197 ? -7.680 5.029 3.416 1.00 93.94 197 ALA A CA 1
ATOM 1518 C C . ALA A 1 197 ? -6.247 4.962 2.861 1.00 93.94 197 ALA A C 1
ATOM 1520 O O . ALA A 1 197 ? -6.044 5.097 1.654 1.00 93.94 197 ALA A O 1
ATOM 1521 N N . ALA A 1 198 ? -5.257 4.720 3.723 1.00 93.25 198 ALA A N 1
ATOM 1522 C CA . ALA A 1 198 ? -3.872 4.538 3.304 1.00 93.25 198 ALA A CA 1
ATOM 1523 C C . ALA A 1 198 ? -3.693 3.267 2.452 1.00 93.25 198 ALA A C 1
ATOM 1525 O O . ALA A 1 198 ? -3.016 3.319 1.428 1.00 93.25 198 ALA A O 1
ATOM 1526 N N . THR A 1 199 ? -4.355 2.162 2.808 1.00 93.12 199 THR A N 1
ATOM 1527 C CA . THR A 1 199 ? -4.394 0.931 2.001 1.00 93.12 199 THR A CA 1
ATOM 1528 C C . THR A 1 199 ? -5.018 1.171 0.621 1.00 93.12 199 THR A C 1
ATOM 1530 O O . THR A 1 199 ? -4.415 0.812 -0.388 1.00 93.12 199 THR A O 1
ATOM 1533 N N . ALA A 1 200 ? -6.153 1.869 0.547 1.00 92.44 200 ALA A N 1
ATOM 1534 C CA . ALA A 1 200 ? -6.785 2.212 -0.727 1.00 92.44 200 ALA A CA 1
ATOM 1535 C C . ALA A 1 200 ? -5.886 3.102 -1.607 1.00 92.44 200 ALA A C 1
ATOM 1537 O O . ALA A 1 200 ? -5.798 2.900 -2.820 1.00 92.44 200 ALA A O 1
ATOM 1538 N N . ALA A 1 201 ? -5.168 4.059 -1.007 1.00 93.94 201 ALA A N 1
ATOM 1539 C CA . ALA A 1 201 ? -4.189 4.881 -1.718 1.00 93.94 201 ALA A CA 1
ATOM 1540 C C . ALA A 1 201 ? -3.036 4.036 -2.288 1.00 93.94 201 ALA A C 1
ATOM 1542 O O . ALA A 1 201 ? -2.665 4.218 -3.449 1.00 93.94 201 ALA A O 1
ATOM 1543 N N . THR A 1 202 ? -2.521 3.071 -1.517 1.00 91.81 202 THR A N 1
ATOM 1544 C CA . THR A 1 202 ? -1.531 2.095 -1.995 1.00 91.81 202 THR A CA 1
ATOM 1545 C C . THR A 1 202 ? -2.053 1.318 -3.205 1.00 91.81 202 THR A C 1
ATOM 1547 O O . THR A 1 202 ? -1.349 1.208 -4.209 1.00 91.81 202 THR A O 1
ATOM 1550 N N . HIS A 1 203 ? -3.292 0.820 -3.159 1.00 91.81 203 HIS A N 1
ATOM 1551 C CA . HIS A 1 203 ? -3.892 0.102 -4.288 1.00 91.81 203 HIS A CA 1
ATOM 1552 C C . HIS A 1 203 ? -4.041 0.996 -5.523 1.00 91.81 203 HIS A C 1
ATOM 1554 O O . HIS A 1 203 ? -3.718 0.568 -6.628 1.00 91.81 203 HIS A O 1
ATOM 1560 N N . LEU A 1 204 ? -4.447 2.257 -5.360 1.00 93.44 204 LEU A N 1
ATOM 1561 C CA . LEU A 1 204 ? -4.539 3.207 -6.472 1.00 93.44 204 LEU A CA 1
ATOM 1562 C C . LEU A 1 204 ? -3.171 3.481 -7.115 1.00 93.44 204 LEU A C 1
ATOM 1564 O O . LEU A 1 204 ? -3.047 3.519 -8.343 1.00 93.44 204 LEU A O 1
ATOM 1568 N N . MET A 1 205 ? -2.130 3.641 -6.298 1.00 92.75 205 MET A N 1
ATOM 1569 C CA . MET A 1 205 ? -0.755 3.772 -6.780 1.00 92.75 205 MET A CA 1
ATOM 1570 C C . MET A 1 205 ? -0.326 2.518 -7.549 1.00 92.75 205 MET A C 1
ATOM 1572 O O . MET A 1 205 ? 0.209 2.630 -8.650 1.00 92.75 205 MET A O 1
ATOM 1576 N N . TRP A 1 206 ? -0.649 1.328 -7.042 1.00 87.81 206 TRP A N 1
ATOM 1577 C CA . TRP A 1 206 ? -0.362 0.064 -7.720 1.00 87.81 206 TRP A CA 1
ATOM 1578 C C . TRP A 1 206 ? -1.101 -0.082 -9.056 1.00 87.81 206 TRP A C 1
ATOM 1580 O O . TRP A 1 206 ? -0.512 -0.500 -10.053 1.00 87.81 206 TRP A O 1
ATOM 1590 N N . ALA A 1 207 ? -2.372 0.321 -9.114 1.00 90.19 207 ALA A N 1
ATOM 1591 C CA . ALA A 1 207 ? -3.152 0.361 -10.350 1.00 90.19 207 ALA A CA 1
ATOM 1592 C C . ALA A 1 207 ? -2.506 1.291 -11.386 1.00 90.19 207 ALA A C 1
ATOM 1594 O O . ALA A 1 207 ? -2.402 0.951 -12.567 1.00 90.19 207 ALA A O 1
ATOM 1595 N N . THR A 1 208 ? -2.022 2.448 -10.931 1.00 91.12 208 THR A N 1
ATOM 1596 C CA . THR A 1 208 ? -1.333 3.429 -11.777 1.00 91.12 208 THR A CA 1
ATOM 1597 C C . THR A 1 208 ? -0.014 2.867 -12.304 1.00 91.12 208 THR A C 1
ATOM 1599 O O . THR A 1 208 ? 0.235 2.936 -13.506 1.00 91.12 208 THR A O 1
ATOM 1602 N N . ALA A 1 209 ? 0.797 2.242 -11.443 1.00 87.38 209 ALA A N 1
ATOM 1603 C CA . ALA A 1 209 ? 2.027 1.565 -11.849 1.00 87.38 209 ALA A CA 1
ATOM 1604 C C . ALA A 1 209 ? 1.743 0.466 -12.883 1.00 87.38 209 ALA A C 1
ATOM 1606 O O . ALA A 1 209 ? 2.356 0.447 -13.947 1.00 87.38 209 ALA A O 1
ATOM 1607 N N . THR A 1 210 ? 0.755 -0.390 -12.613 1.00 84.81 210 THR A N 1
ATOM 1608 C CA . THR A 1 210 ? 0.325 -1.465 -13.522 1.00 84.81 210 THR A CA 1
ATOM 1609 C C . THR A 1 210 ? -0.087 -0.901 -14.882 1.00 84.81 210 THR A C 1
ATOM 1611 O O . THR A 1 210 ? 0.314 -1.421 -15.918 1.00 84.81 210 THR A O 1
ATOM 1614 N N . THR A 1 211 ? -0.827 0.209 -14.897 1.00 86.44 211 THR A N 1
ATOM 1615 C CA . THR A 1 211 ? -1.236 0.883 -16.138 1.00 86.44 211 THR A CA 1
ATOM 1616 C C . THR A 1 211 ? -0.035 1.433 -16.907 1.00 86.44 211 THR A C 1
ATOM 1618 O O . THR A 1 211 ? 0.050 1.256 -18.120 1.00 86.44 211 THR A O 1
ATOM 1621 N N . LEU A 1 212 ? 0.932 2.051 -16.222 1.00 85.44 212 LEU A N 1
ATOM 1622 C CA . LEU A 1 212 ? 2.161 2.531 -16.857 1.00 85.44 212 LEU A CA 1
ATOM 1623 C C . LEU A 1 212 ? 2.962 1.384 -17.481 1.00 85.44 212 LEU A C 1
ATOM 1625 O O . LEU A 1 212 ? 3.386 1.517 -18.629 1.00 85.44 212 LEU A O 1
ATOM 1629 N N . PHE A 1 213 ? 3.097 0.253 -16.782 1.00 78.94 213 PHE A N 1
ATOM 1630 C CA . PHE A 1 213 ? 3.714 -0.952 -17.340 1.00 78.94 213 PHE A CA 1
ATOM 1631 C C . PHE A 1 213 ? 2.975 -1.446 -18.585 1.00 78.94 213 PHE A C 1
ATOM 1633 O O . PHE A 1 213 ? 3.612 -1.695 -19.605 1.00 78.94 213 PHE A O 1
ATOM 1640 N N . LEU A 1 214 ? 1.641 -1.501 -18.552 1.00 78.62 214 LEU A N 1
ATOM 1641 C CA . LEU A 1 214 ? 0.841 -1.932 -19.704 1.00 78.62 214 LEU A CA 1
ATOM 1642 C C . LEU A 1 214 ? 1.047 -1.046 -20.928 1.00 78.62 214 LEU A C 1
ATOM 1644 O O . LEU A 1 214 ? 1.200 -1.542 -22.037 1.00 78.62 214 LEU A O 1
ATOM 1648 N N . THR A 1 215 ? 1.093 0.271 -20.737 1.00 82.25 215 THR A N 1
ATOM 1649 C CA . THR A 1 215 ? 1.335 1.208 -21.846 1.00 82.25 215 THR A CA 1
ATOM 1650 C C . THR A 1 215 ? 2.775 1.188 -22.366 1.00 82.25 215 THR A C 1
ATOM 1652 O O . THR A 1 215 ? 3.070 1.830 -23.377 1.00 82.25 215 THR A O 1
ATOM 1655 N N . ALA A 1 216 ? 3.695 0.527 -21.662 1.00 75.81 216 ALA A N 1
ATOM 1656 C CA . ALA A 1 216 ? 5.083 0.367 -22.078 1.00 75.81 216 ALA A CA 1
ATOM 1657 C C . ALA A 1 216 ? 5.360 -1.002 -22.716 1.00 75.81 216 ALA A C 1
ATOM 1659 O O . ALA A 1 216 ? 6.267 -1.106 -23.531 1.00 75.81 216 ALA A O 1
ATOM 1660 N N . ALA A 1 217 ? 4.569 -2.018 -22.378 1.00 68.88 217 ALA A N 1
ATOM 1661 C CA . ALA A 1 217 ? 4.749 -3.400 -22.797 1.00 68.88 217 ALA A CA 1
ATOM 1662 C C . ALA A 1 217 ? 3.549 -3.886 -23.615 1.00 68.88 217 ALA A C 1
ATOM 1664 O O . ALA A 1 217 ? 2.798 -4.763 -23.192 1.00 68.88 217 ALA A O 1
ATOM 1665 N N . ALA A 1 218 ? 3.361 -3.288 -24.794 1.00 62.56 218 ALA A N 1
ATOM 1666 C CA . ALA A 1 218 ? 2.315 -3.700 -25.732 1.00 62.56 218 ALA A CA 1
ATOM 1667 C C . ALA A 1 218 ? 2.500 -5.147 -26.241 1.00 62.56 218 ALA A C 1
ATOM 1669 O O . ALA A 1 218 ? 1.567 -5.729 -26.796 1.00 62.56 218 ALA A O 1
ATOM 1670 N N . ASP A 1 219 ? 3.677 -5.731 -26.009 1.00 63.88 219 ASP A N 1
ATOM 1671 C CA . ASP A 1 219 ? 4.079 -7.025 -26.531 1.00 63.88 219 ASP A CA 1
ATOM 1672 C C . ASP A 1 219 ? 3.768 -8.139 -25.512 1.00 63.88 219 AS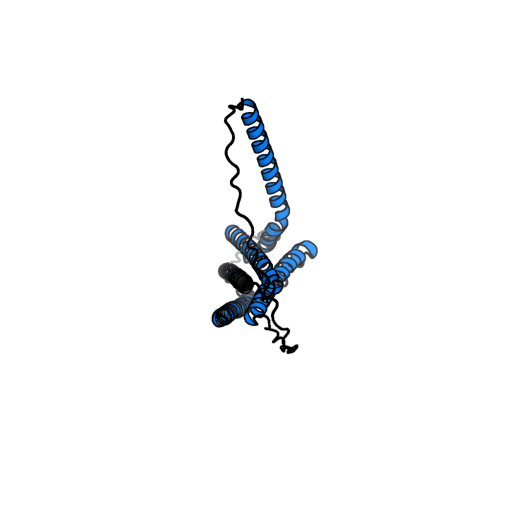P A C 1
ATOM 1674 O O . ASP A 1 219 ? 3.962 -8.011 -24.303 1.00 63.88 219 ASP A O 1
ATOM 1678 N N . SER A 1 220 ? 3.246 -9.254 -26.019 1.00 61.28 220 SER A N 1
ATOM 1679 C CA . SER A 1 220 ? 2.491 -10.331 -25.353 1.00 61.28 220 SER A CA 1
ATOM 1680 C C . SER A 1 220 ? 3.090 -11.021 -24.110 1.00 61.28 220 SER A C 1
ATOM 1682 O O . SER A 1 220 ? 2.414 -11.857 -23.507 1.00 61.28 220 SER A O 1
ATOM 1684 N N . CYS A 1 221 ? 4.314 -10.700 -23.689 1.00 63.16 221 CYS A N 1
ATOM 1685 C CA . CYS A 1 221 ? 4.997 -11.389 -22.589 1.00 63.16 221 CYS A CA 1
ATOM 1686 C C . CYS A 1 221 ? 4.448 -11.038 -21.191 1.00 63.16 221 CYS A C 1
ATOM 1688 O O . CYS A 1 221 ? 4.577 -11.848 -20.275 1.00 63.16 221 CYS A O 1
ATOM 1690 N N . LEU A 1 222 ? 3.760 -9.899 -21.016 1.00 68.38 222 LEU A N 1
ATOM 1691 C CA . LEU A 1 222 ? 3.201 -9.485 -19.713 1.00 68.38 222 LEU A CA 1
ATOM 1692 C C . LEU A 1 222 ? 1.738 -9.864 -19.474 1.00 68.38 222 LEU A C 1
ATOM 1694 O O . LEU A 1 222 ? 1.178 -9.491 -18.442 1.00 68.38 222 LEU A O 1
ATOM 1698 N N . TRP A 1 223 ? 1.085 -10.607 -20.369 1.00 74.69 223 TRP A N 1
ATOM 1699 C CA . TRP A 1 223 ? -0.354 -10.843 -20.214 1.00 74.69 223 TRP A CA 1
ATOM 1700 C C . TRP A 1 223 ? -0.703 -11.671 -18.965 1.00 74.69 223 TRP A C 1
ATOM 1702 O O . TRP A 1 223 ? -1.713 -11.419 -18.315 1.00 74.69 223 TRP A O 1
ATOM 1712 N N . TRP A 1 224 ? 0.162 -12.599 -18.543 1.00 73.00 224 TRP A N 1
ATOM 1713 C CA . TRP A 1 224 ? -0.044 -13.318 -17.280 1.00 73.00 224 TRP A CA 1
ATOM 1714 C C . TRP A 1 224 ? 0.080 -12.397 -16.060 1.00 73.00 224 TRP A C 1
ATOM 1716 O O . TRP A 1 224 ? -0.793 -12.395 -15.191 1.00 73.00 224 TRP A O 1
ATOM 1726 N N . MET A 1 225 ? 1.124 -11.562 -16.021 1.00 71.19 225 MET A N 1
ATOM 1727 C CA . MET A 1 225 ? 1.293 -10.558 -14.966 1.00 71.19 225 MET A CA 1
ATOM 1728 C C . MET A 1 225 ? 0.133 -9.563 -14.937 1.00 71.19 225 MET A C 1
ATOM 1730 O O . MET A 1 225 ? -0.281 -9.132 -13.865 1.00 71.19 225 MET A O 1
ATOM 1734 N N . TRP A 1 226 ? -0.427 -9.244 -16.103 1.00 76.44 226 TRP A N 1
ATOM 1735 C CA . TRP A 1 226 ? -1.617 -8.419 -16.237 1.00 76.44 226 TRP A CA 1
ATOM 1736 C C . TRP A 1 226 ? -2.840 -9.056 -15.584 1.00 76.44 226 TRP A C 1
ATOM 1738 O O . TRP A 1 226 ? -3.486 -8.408 -14.762 1.00 76.44 226 TRP A O 1
ATOM 1748 N N . ILE A 1 227 ? -3.135 -10.322 -15.901 1.00 81.75 227 ILE A N 1
ATOM 1749 C CA . ILE A 1 227 ? -4.269 -11.041 -15.306 1.00 81.75 227 ILE A CA 1
ATOM 1750 C C . ILE A 1 227 ? -4.105 -11.086 -13.790 1.00 81.75 227 ILE A C 1
ATOM 1752 O O . ILE A 1 227 ? -5.019 -10.696 -13.068 1.00 81.75 227 ILE A O 1
ATOM 1756 N N . VAL A 1 228 ? -2.935 -11.507 -13.302 1.00 82.06 228 VAL A N 1
ATOM 1757 C CA . VAL A 1 228 ? -2.670 -11.594 -11.861 1.00 82.06 228 VAL A CA 1
ATOM 1758 C C . VAL A 1 228 ? -2.792 -10.216 -11.212 1.00 82.06 228 VAL A C 1
ATOM 1760 O O . VAL A 1 228 ? -3.512 -10.075 -10.231 1.00 82.06 228 VAL A O 1
ATOM 1763 N N . GLY A 1 229 ? -2.172 -9.186 -11.789 1.00 81.62 229 GLY A N 1
ATOM 1764 C CA . GLY A 1 229 ? -2.211 -7.821 -11.272 1.00 81.62 229 GLY A CA 1
ATOM 1765 C C . GLY A 1 229 ? -3.628 -7.254 -11.189 1.00 81.62 229 GLY A C 1
ATOM 1766 O O . GLY A 1 229 ? -4.012 -6.744 -10.139 1.00 81.62 229 GLY A O 1
ATOM 1767 N N . ILE A 1 230 ? -4.431 -7.386 -12.250 1.00 85.19 230 ILE A N 1
ATOM 1768 C CA . ILE A 1 230 ? -5.828 -6.924 -12.265 1.00 85.19 230 ILE A CA 1
ATOM 1769 C C . ILE A 1 230 ? -6.676 -7.701 -11.270 1.00 85.19 230 ILE A C 1
ATOM 1771 O O . ILE A 1 230 ? -7.453 -7.095 -10.537 1.00 85.19 230 ILE A O 1
ATOM 1775 N N . VAL A 1 231 ? -6.548 -9.026 -11.240 1.00 87.38 231 VAL A N 1
ATOM 1776 C CA . VAL A 1 231 ? -7.331 -9.873 -10.339 1.00 87.38 231 VAL A CA 1
ATOM 1777 C C . VAL A 1 231 ? -6.997 -9.534 -8.888 1.00 87.38 231 VAL A C 1
ATOM 1779 O O . VAL A 1 231 ? -7.906 -9.292 -8.095 1.00 87.38 231 VAL A O 1
ATOM 1782 N N . THR A 1 232 ? -5.711 -9.429 -8.546 1.00 85.69 232 THR A N 1
ATOM 1783 C CA . THR A 1 232 ? -5.261 -9.007 -7.216 1.00 85.69 232 THR A CA 1
ATOM 1784 C C . THR A 1 232 ? -5.788 -7.618 -6.870 1.00 85.69 232 THR A C 1
ATOM 1786 O O . THR A 1 232 ? -6.339 -7.443 -5.786 1.00 85.69 232 THR A O 1
ATOM 1789 N N . LEU A 1 233 ? -5.697 -6.651 -7.788 1.00 86.75 233 LEU A N 1
ATOM 1790 C CA . LEU A 1 233 ? -6.206 -5.296 -7.575 1.00 86.75 233 LEU A CA 1
ATOM 1791 C C . LEU A 1 233 ? -7.725 -5.280 -7.353 1.00 86.75 233 LEU A C 1
ATOM 1793 O O . LEU A 1 233 ? -8.214 -4.577 -6.474 1.00 86.75 233 LEU A O 1
ATOM 1797 N N . PHE A 1 234 ? -8.471 -6.066 -8.128 1.00 89.12 234 PHE A N 1
ATOM 1798 C CA . PHE A 1 234 ? -9.921 -6.164 -8.017 1.00 89.12 234 PHE A CA 1
ATOM 1799 C C . PHE A 1 234 ? -10.336 -6.733 -6.660 1.00 89.12 234 PHE A C 1
ATOM 1801 O O . PHE A 1 234 ? -11.175 -6.141 -5.985 1.00 89.12 234 PHE A O 1
ATOM 1808 N N . PHE A 1 235 ? -9.723 -7.837 -6.225 1.00 89.19 235 PHE A N 1
ATOM 1809 C CA . PHE A 1 235 ? -9.985 -8.404 -4.901 1.00 89.19 235 PHE A CA 1
ATOM 1810 C C . PHE A 1 235 ? -9.573 -7.455 -3.777 1.00 89.19 235 PHE A C 1
ATOM 1812 O O . PHE A 1 235 ? -10.295 -7.341 -2.789 1.00 89.19 235 PHE A O 1
ATOM 1819 N N . ALA A 1 236 ? -8.454 -6.748 -3.939 1.00 88.12 236 ALA A N 1
ATOM 1820 C CA . ALA A 1 236 ? -7.979 -5.775 -2.970 1.00 88.12 236 ALA A CA 1
ATOM 1821 C C . ALA A 1 236 ? -8.966 -4.603 -2.816 1.00 88.12 236 ALA A C 1
ATOM 1823 O O . ALA A 1 236 ? -9.417 -4.314 -1.709 1.00 88.12 236 ALA A O 1
ATOM 1824 N N . ALA A 1 237 ? -9.394 -4.006 -3.932 1.00 86.31 237 ALA A N 1
ATOM 1825 C CA . ALA A 1 237 ? -10.365 -2.915 -3.954 1.00 86.31 237 ALA A CA 1
ATOM 1826 C C . ALA A 1 237 ? -11.757 -3.353 -3.469 1.00 86.31 237 ALA A C 1
ATOM 1828 O O . ALA A 1 237 ? -12.407 -2.632 -2.711 1.00 86.31 237 ALA A O 1
ATOM 1829 N N . ALA A 1 238 ? -12.217 -4.544 -3.865 1.00 90.31 238 ALA A N 1
ATOM 1830 C CA . ALA A 1 238 ? -13.465 -5.113 -3.366 1.00 90.31 238 ALA A CA 1
ATOM 1831 C C . ALA A 1 238 ? -13.400 -5.338 -1.849 1.00 90.31 238 ALA A C 1
ATOM 1833 O O . ALA A 1 238 ? -14.350 -5.005 -1.141 1.00 90.31 238 ALA A O 1
ATOM 1834 N N . GLY A 1 239 ? -12.266 -5.840 -1.352 1.00 87.88 239 GLY A N 1
ATOM 1835 C CA . GLY A 1 239 ? -11.973 -5.948 0.072 1.00 87.88 239 GLY A CA 1
ATOM 1836 C C . GLY A 1 239 ? -12.116 -4.599 0.766 1.00 87.88 239 GLY A C 1
ATOM 1837 O O . GLY A 1 239 ? -12.912 -4.482 1.693 1.00 87.88 239 GLY A O 1
ATOM 1838 N N . ASP A 1 240 ? -11.434 -3.563 0.277 1.00 86.81 240 ASP A N 1
ATOM 1839 C CA . ASP A 1 240 ? -11.494 -2.220 0.863 1.00 86.81 240 ASP A CA 1
ATOM 1840 C C . ASP A 1 240 ? -12.933 -1.701 0.968 1.00 86.81 240 ASP A C 1
ATOM 1842 O O . ASP A 1 240 ? -13.341 -1.237 2.033 1.00 86.81 240 ASP A O 1
ATOM 1846 N N . VAL A 1 241 ? -13.736 -1.839 -0.094 1.00 88.69 241 VAL A N 1
ATOM 1847 C CA . VAL A 1 241 ? -15.153 -1.435 -0.096 1.00 88.69 241 VAL A CA 1
ATOM 1848 C C . VAL A 1 241 ? -15.956 -2.227 0.936 1.00 88.69 241 VAL A C 1
ATOM 1850 O O . VAL A 1 241 ? -16.688 -1.634 1.729 1.00 88.69 241 VAL A O 1
ATOM 1853 N N . VAL A 1 242 ? -15.812 -3.554 0.970 1.00 90.56 242 VAL A N 1
ATOM 1854 C CA . VAL A 1 242 ? -16.505 -4.411 1.945 1.00 90.56 242 VAL A CA 1
ATOM 1855 C C . VAL A 1 242 ? -16.121 -4.026 3.374 1.00 90.56 242 VAL A C 1
ATOM 1857 O O . VAL A 1 242 ? -16.990 -3.945 4.241 1.00 90.56 242 VAL A O 1
ATOM 1860 N N . TYR A 1 243 ? -14.848 -3.728 3.628 1.00 86.94 243 TYR A N 1
ATOM 1861 C CA . TYR A 1 243 ? -14.365 -3.313 4.942 1.00 86.94 243 TYR A CA 1
ATOM 1862 C C . TYR A 1 243 ? -14.824 -1.902 5.327 1.00 86.94 243 TYR A C 1
ATOM 1864 O O . TYR A 1 243 ? -15.175 -1.690 6.489 1.00 86.94 243 TYR A O 1
ATOM 1872 N N . PHE A 1 244 ? -14.933 -0.966 4.380 1.00 84.12 244 PHE A N 1
ATOM 1873 C CA . PHE A 1 244 ? -15.560 0.343 4.605 1.00 84.12 244 PHE A CA 1
ATOM 1874 C C . PHE A 1 244 ? -17.045 0.206 4.963 1.00 84.12 244 PHE A C 1
ATOM 1876 O O . PHE A 1 244 ? -17.529 0.860 5.891 1.00 84.12 244 PHE A O 1
ATOM 1883 N N . LEU A 1 245 ? -17.777 -0.671 4.271 1.00 87.31 245 LEU A N 1
ATOM 1884 C CA . LEU A 1 245 ? -19.184 -0.953 4.566 1.00 87.31 245 LEU A CA 1
ATOM 1885 C C . LEU A 1 245 ? -19.345 -1.625 5.935 1.00 87.31 245 LEU A C 1
ATOM 1887 O O . LEU A 1 245 ? -20.187 -1.219 6.734 1.00 87.31 245 LEU A O 1
ATOM 1891 N N . ALA A 1 246 ? -18.489 -2.595 6.257 1.00 85.44 246 ALA A N 1
ATOM 1892 C CA . ALA A 1 246 ? -18.480 -3.238 7.567 1.00 85.44 246 ALA A CA 1
ATOM 1893 C C . ALA A 1 246 ? -18.205 -2.226 8.692 1.00 85.44 246 ALA A C 1
ATOM 1895 O O . ALA A 1 246 ? -18.856 -2.271 9.735 1.00 85.44 246 ALA A O 1
ATOM 1896 N N . LEU A 1 247 ? -17.280 -1.289 8.471 1.00 85.88 247 LEU A N 1
ATOM 1897 C CA . LEU A 1 247 ? -16.914 -0.268 9.449 1.00 85.88 247 LEU A CA 1
ATOM 1898 C C . LEU A 1 247 ? -17.989 0.816 9.621 1.00 85.88 247 LEU A C 1
ATOM 1900 O O . LEU A 1 247 ? -18.176 1.298 10.733 1.00 85.88 247 LEU A O 1
ATOM 1904 N N . SER A 1 248 ? -18.713 1.171 8.557 1.00 85.19 248 SER A N 1
ATOM 1905 C CA . SER A 1 248 ? -19.815 2.149 8.606 1.00 85.19 248 SER A CA 1
ATOM 1906 C C . SER A 1 248 ? -21.121 1.571 9.155 1.00 85.19 248 SER A C 1
ATOM 1908 O O . SER A 1 248 ? -21.860 2.278 9.827 1.00 85.19 248 SER A O 1
ATOM 1910 N N . SER A 1 249 ? -21.387 0.277 8.949 1.00 85.25 249 SER A N 1
ATOM 1911 C CA . SER A 1 249 ? -22.537 -0.420 9.560 1.00 85.25 249 SER A CA 1
ATOM 1912 C C . SER A 1 249 ? -22.394 -0.654 11.072 1.00 85.25 249 SER A C 1
ATOM 1914 O O . SER A 1 249 ? -23.327 -1.102 11.734 1.00 85.25 249 SER A O 1
ATOM 1916 N N . ALA A 1 250 ? -21.197 -0.399 11.600 1.00 76.75 250 ALA A N 1
ATOM 1917 C CA . ALA A 1 250 ? -20.800 -0.657 12.974 1.00 76.75 250 ALA A CA 1
ATOM 1918 C C . ALA A 1 250 ? -20.995 0.548 13.920 1.00 76.75 250 ALA A C 1
ATOM 1920 O O . ALA A 1 250 ? -20.807 0.385 15.130 1.00 76.75 250 ALA A O 1
ATOM 1921 N N . ASP A 1 251 ? -21.337 1.732 13.409 1.00 61.84 251 ASP A N 1
ATOM 1922 C CA . ASP A 1 251 ? -21.611 2.933 14.214 1.00 61.84 251 ASP A CA 1
ATOM 1923 C C . ASP A 1 251 ? -23.086 3.062 14.606 1.00 61.84 251 ASP A C 1
ATOM 1925 O O . ASP A 1 251 ? -23.312 3.359 15.807 1.00 61.84 251 ASP A O 1
#